Protein AF-A0A1E1W7P1-F1 (afdb_monomer_lite)

InterPro domains:
  IPR008921 DNA polymerase III, clamp loader complex, gamma/delta/delta subunit, C-terminal [SSF48019] (2-58)
  IPR013725 DNA replication factor RFC1, C-terminal [PF08519] (2-141)

Structure (mmCIF, N/CA/C/O backbone):
data_AF-A0A1E1W7P1-F1
#
_entry.id   AF-A0A1E1W7P1-F1
#
loop_
_atom_site.group_PDB
_atom_site.id
_atom_site.type_symbol
_atom_site.label_atom_id
_atom_site.label_alt_id
_atom_site.label_comp_id
_atom_site.label_asym_id
_atom_site.label_entity_id
_atom_site.label_seq_id
_atom_site.pdbx_PDB_ins_code
_atom_site.Cartn_x
_atom_site.Cartn_y
_atom_site.Cartn_z
_atom_site.occupancy
_atom_site.B_iso_or_equiv
_atom_site.auth_seq_id
_atom_site.auth_comp_id
_atom_site.auth_asym_id
_atom_site.auth_atom_id
_atom_site.pdbx_PDB_model_num
ATOM 1 N N . SER A 1 1 ? 25.831 -16.912 -7.024 1.00 76.69 1 SER A N 1
ATOM 2 C CA . SER A 1 1 ? 26.867 -17.157 -8.046 1.00 76.69 1 SER A CA 1
ATOM 3 C C . SER A 1 1 ? 27.079 -15.874 -8.828 1.00 76.69 1 SER A C 1
ATOM 5 O O . SER A 1 1 ? 26.088 -15.279 -9.236 1.00 76.69 1 SER A O 1
ATOM 7 N N . GLN A 1 2 ? 28.317 -15.401 -8.965 1.00 87.19 2 GLN A N 1
ATOM 8 C CA . GLN A 1 2 ? 28.648 -14.233 -9.787 1.00 87.19 2 GLN A CA 1
ATOM 9 C C . GLN A 1 2 ? 29.182 -14.736 -11.135 1.00 87.19 2 GLN A C 1
ATOM 11 O O . GLN A 1 2 ? 30.212 -15.401 -11.169 1.00 87.19 2 GLN A O 1
ATOM 16 N N . ALA A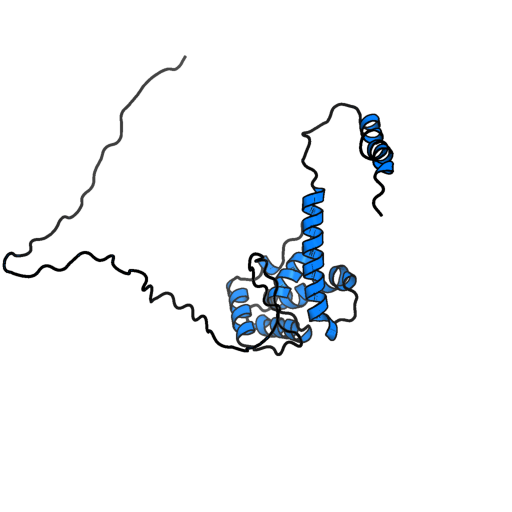 1 3 ? 28.474 -14.457 -12.231 1.00 92.25 3 ALA A N 1
ATOM 17 C CA . ALA A 1 3 ? 28.784 -14.982 -13.566 1.00 92.25 3 ALA A CA 1
ATOM 18 C C . ALA A 1 3 ? 29.089 -13.849 -14.562 1.00 92.25 3 ALA A C 1
ATOM 20 O O . ALA A 1 3 ? 28.350 -13.606 -15.512 1.00 92.25 3 ALA A O 1
ATOM 21 N N . TRP A 1 4 ? 30.195 -13.138 -14.336 1.00 95.06 4 TRP A N 1
ATOM 22 C CA . TRP A 1 4 ? 30.602 -11.979 -15.143 1.00 95.06 4 TRP A CA 1
ATOM 23 C C . TRP A 1 4 ? 30.979 -12.318 -16.594 1.00 95.06 4 TRP A C 1
ATOM 25 O O . TRP A 1 4 ? 30.941 -11.448 -17.460 1.00 95.06 4 TRP A O 1
ATOM 35 N N . SER A 1 5 ? 31.284 -13.584 -16.892 1.00 96.00 5 SER A N 1
ATOM 36 C CA . SER A 1 5 ? 31.542 -14.057 -18.259 1.00 96.00 5 SER A CA 1
ATOM 37 C C . SER A 1 5 ? 30.326 -13.940 -19.188 1.00 96.00 5 SER A C 1
ATOM 39 O O . SER A 1 5 ? 30.491 -13.971 -20.404 1.00 96.00 5 SER A O 1
ATOM 41 N N . LEU A 1 6 ? 29.116 -13.772 -18.641 1.00 95.50 6 LEU A N 1
ATOM 42 C CA . LEU A 1 6 ? 27.877 -13.610 -19.408 1.00 95.50 6 LEU A CA 1
ATOM 43 C C . LEU A 1 6 ? 27.591 -12.159 -19.820 1.00 95.50 6 LEU A C 1
ATOM 45 O O . LEU A 1 6 ? 26.666 -11.926 -20.598 1.00 95.50 6 LEU A O 1
ATOM 49 N N . LEU A 1 7 ? 28.379 -11.182 -19.354 1.00 95.75 7 LEU A N 1
ATOM 50 C CA . LEU A 1 7 ? 28.174 -9.769 -19.691 1.00 95.75 7 LEU A CA 1
ATOM 51 C C . LEU A 1 7 ? 28.146 -9.491 -21.207 1.00 95.75 7 LEU A C 1
ATOM 53 O O . LEU A 1 7 ? 27.253 -8.756 -21.633 1.00 95.75 7 LEU A O 1
ATOM 57 N N . PRO A 1 8 ? 29.025 -10.079 -22.050 1.00 96.56 8 PRO A N 1
ATOM 58 C CA . PRO A 1 8 ? 28.950 -9.875 -23.497 1.00 96.56 8 PRO A CA 1
ATOM 59 C C . PRO A 1 8 ? 27.628 -10.377 -24.091 1.00 96.56 8 PRO A C 1
ATOM 61 O O . PRO A 1 8 ? 27.029 -9.709 -24.929 1.00 96.56 8 PRO A O 1
ATOM 64 N N . MET A 1 9 ? 27.124 -11.521 -23.615 1.00 96.25 9 MET A N 1
ATOM 65 C CA . MET A 1 9 ? 25.844 -12.074 -24.064 1.00 96.25 9 MET A CA 1
ATOM 66 C C . MET A 1 9 ? 24.668 -11.188 -23.625 1.00 96.25 9 MET A C 1
ATOM 68 O O . MET A 1 9 ? 23.770 -10.914 -24.419 1.00 96.25 9 MET A O 1
ATOM 72 N N . GLN A 1 10 ? 24.701 -10.672 -22.393 1.00 96.06 10 GLN A N 1
ATOM 73 C CA . GLN A 1 10 ? 23.706 -9.718 -21.902 1.00 96.06 10 GLN A CA 1
ATOM 74 C C . GLN A 1 10 ? 23.727 -8.399 -22.688 1.00 96.06 10 GLN A C 1
ATOM 76 O O . GLN A 1 10 ? 22.662 -7.849 -22.953 1.00 96.06 10 GLN A O 1
ATOM 81 N N . ALA A 1 11 ? 24.898 -7.901 -23.099 1.00 97.00 11 ALA A N 1
ATOM 82 C CA . ALA A 1 11 ? 25.002 -6.701 -23.930 1.00 97.00 11 ALA A CA 1
ATOM 83 C C . ALA A 1 11 ? 24.375 -6.908 -25.320 1.00 97.00 11 ALA A C 1
ATOM 85 O O . ALA A 1 11 ? 23.658 -6.031 -25.813 1.00 97.00 11 ALA A O 1
ATOM 86 N N . MET A 1 12 ? 24.576 -8.088 -25.922 1.00 97.50 12 MET A N 1
ATOM 87 C CA . MET A 1 12 ? 23.953 -8.435 -27.202 1.00 97.50 12 MET A CA 1
ATOM 88 C C . MET A 1 12 ? 22.423 -8.423 -27.107 1.00 97.50 12 MET A C 1
ATOM 90 O O . MET A 1 12 ? 21.773 -7.739 -27.896 1.00 97.50 12 MET A O 1
ATOM 94 N N . TYR A 1 13 ? 21.846 -9.108 -26.114 1.00 96.31 13 TYR A N 1
ATOM 95 C CA . TYR A 1 13 ? 20.388 -9.208 -25.967 1.00 96.31 13 TYR A CA 1
ATOM 96 C C . TYR A 1 13 ? 19.724 -7.960 -25.375 1.00 96.31 13 TYR A C 1
ATOM 98 O O . TYR A 1 13 ? 18.610 -7.618 -25.759 1.00 96.31 13 TYR A O 1
ATOM 106 N N . GLY A 1 14 ? 20.379 -7.278 -24.436 1.00 95.00 14 GLY A N 1
ATOM 107 C CA . GLY A 1 14 ? 19.810 -6.138 -23.718 1.00 95.00 14 GLY A CA 1
ATOM 108 C C . GLY A 1 14 ? 19.978 -4.794 -24.424 1.00 95.00 14 GLY A C 1
ATOM 109 O O . GLY A 1 14 ? 19.335 -3.824 -24.030 1.00 95.00 14 GLY A O 1
ATOM 110 N N . SER A 1 15 ? 20.857 -4.694 -25.428 1.00 95.00 15 SER A N 1
ATOM 111 C CA . SER A 1 15 ? 21.152 -3.412 -26.084 1.00 95.00 15 SER A CA 1
ATOM 112 C C . SER A 1 15 ? 21.362 -3.525 -27.592 1.00 95.00 15 SER A C 1
ATOM 114 O O . SER A 1 15 ? 20.685 -2.822 -28.337 1.00 95.00 15 SER A O 1
ATOM 116 N N . VAL A 1 16 ? 22.263 -4.398 -28.059 1.00 96.62 16 VAL A N 1
ATOM 117 C CA . VAL A 1 16 ? 22.691 -4.399 -29.474 1.00 96.62 16 VAL A CA 1
ATOM 118 C C . VAL A 1 16 ? 21.589 -4.887 -30.413 1.00 96.62 16 VAL A C 1
ATOM 120 O O . VAL A 1 16 ? 21.268 -4.196 -31.374 1.00 96.62 16 VAL A O 1
ATOM 123 N N . ILE A 1 17 ? 20.988 -6.047 -30.133 1.00 96.81 17 ILE A N 1
ATOM 124 C CA . ILE A 1 17 ? 19.948 -6.628 -30.994 1.00 96.81 17 ILE A CA 1
ATOM 125 C C . ILE A 1 17 ? 18.699 -5.728 -31.027 1.00 96.81 17 ILE A C 1
ATOM 127 O O . ILE A 1 17 ? 18.318 -5.318 -32.123 1.00 96.81 17 ILE A O 1
ATOM 131 N N . PRO A 1 18 ? 18.096 -5.320 -29.885 1.00 95.50 18 PRO A N 1
ATOM 132 C CA . PRO A 1 18 ? 16.946 -4.415 -29.918 1.00 95.50 18 PRO A CA 1
ATOM 133 C C . PRO A 1 18 ? 17.272 -3.065 -30.566 1.00 95.50 18 PRO A C 1
ATOM 135 O O . PRO A 1 18 ? 16.434 -2.506 -31.265 1.00 95.50 18 PRO A O 1
ATOM 138 N N . GLY A 1 19 ? 18.486 -2.543 -30.354 1.00 93.62 19 GLY A N 1
ATOM 139 C CA . GLY A 1 19 ? 18.926 -1.280 -30.944 1.00 93.62 19 GLY A CA 1
ATOM 140 C C . GLY A 1 19 ? 19.094 -1.342 -32.463 1.00 93.62 19 GLY A C 1
ATOM 141 O O . GLY A 1 19 ? 18.813 -0.357 -33.138 1.00 93.62 19 GLY A O 1
ATOM 142 N N . HIS A 1 20 ? 19.513 -2.489 -33.003 1.00 95.81 20 HIS A N 1
ATOM 143 C CA . HIS A 1 20 ? 19.588 -2.716 -34.445 1.00 95.81 20 HIS A CA 1
ATOM 144 C C . HIS A 1 20 ? 18.191 -2.822 -35.074 1.00 95.81 20 HIS A C 1
ATOM 146 O O . HIS A 1 20 ? 17.909 -2.125 -36.047 1.00 95.81 20 HIS A O 1
ATOM 152 N N . GLU A 1 21 ? 17.298 -3.627 -34.485 1.00 95.38 21 GLU A N 1
ATOM 153 C CA . GLU A 1 21 ? 15.923 -3.816 -34.983 1.00 95.38 21 GLU A CA 1
ATOM 154 C C . GLU A 1 21 ? 15.082 -2.532 -34.916 1.00 95.38 21 GLU A C 1
ATOM 156 O O . GLU A 1 21 ? 14.271 -2.262 -35.797 1.00 95.38 21 GLU A O 1
ATOM 161 N N . LEU A 1 22 ? 15.290 -1.714 -33.880 1.00 92.25 22 LEU A N 1
ATOM 162 C CA . LEU A 1 22 ? 14.601 -0.435 -33.682 1.00 92.25 22 LEU A CA 1
ATOM 163 C C . LEU A 1 22 ? 15.416 0.759 -34.202 1.00 92.25 22 LEU A C 1
ATOM 165 O O . LEU A 1 22 ? 15.139 1.905 -33.836 1.00 92.25 22 LEU A O 1
ATOM 169 N N . SER A 1 23 ? 16.441 0.510 -35.022 1.00 90.75 23 SER A N 1
ATOM 170 C CA . SER A 1 23 ? 17.272 1.577 -35.572 1.00 90.75 23 SER A CA 1
ATOM 171 C C . SER A 1 23 ? 16.440 2.488 -36.478 1.00 90.75 23 SER A C 1
ATOM 173 O O . SER A 1 23 ? 15.679 2.049 -37.338 1.00 90.75 23 SER A O 1
ATOM 175 N N . GLY A 1 24 ? 16.542 3.795 -36.257 1.00 90.62 24 GLY A N 1
ATOM 176 C CA . GLY A 1 24 ? 15.725 4.764 -36.972 1.00 90.62 24 GLY A CA 1
ATOM 177 C C . GLY A 1 24 ? 15.637 6.097 -36.250 1.00 90.62 24 GLY A C 1
ATOM 178 O O . GLY A 1 24 ? 16.424 6.410 -35.355 1.00 90.62 24 GLY A O 1
ATOM 179 N N . HIS A 1 25 ? 14.667 6.908 -36.659 1.00 90.75 25 HIS A N 1
ATOM 180 C CA . HIS A 1 25 ? 14.413 8.195 -36.031 1.00 90.75 25 HIS A CA 1
ATOM 181 C C . HIS A 1 25 ? 13.603 8.015 -34.739 1.00 90.75 25 HIS A C 1
ATOM 183 O O . HIS A 1 25 ? 12.452 7.584 -34.775 1.00 90.75 25 HIS A O 1
ATOM 189 N N . MET A 1 26 ? 14.196 8.371 -33.596 1.00 87.44 26 MET A N 1
ATOM 190 C CA . MET A 1 26 ? 13.526 8.336 -32.295 1.00 87.44 26 MET A CA 1
ATOM 191 C C . MET A 1 26 ? 12.472 9.448 -32.215 1.00 87.44 26 MET A C 1
ATOM 193 O O . MET A 1 26 ? 12.805 10.628 -32.108 1.00 87.44 26 MET A O 1
ATOM 197 N N . THR A 1 27 ? 11.193 9.081 -32.225 1.00 86.00 27 THR A N 1
ATOM 198 C CA . THR A 1 27 ? 10.097 10.028 -31.998 1.00 86.00 27 THR A CA 1
ATOM 199 C C . THR A 1 27 ? 9.951 10.296 -30.499 1.00 86.00 27 THR A C 1
ATOM 201 O O . THR A 1 27 ? 9.197 9.616 -29.805 1.00 86.00 27 THR A O 1
ATOM 204 N N . GLY A 1 28 ? 10.702 11.268 -29.980 1.00 89.06 28 GLY A N 1
ATOM 205 C CA . GLY A 1 28 ? 10.625 11.703 -28.584 1.00 89.06 28 GLY A CA 1
ATOM 206 C C . GLY A 1 28 ? 11.987 11.833 -27.909 1.00 89.06 28 GLY A C 1
ATOM 207 O O . GLY A 1 28 ? 13.033 11.562 -28.495 1.00 89.06 28 GLY A O 1
ATOM 208 N N . GLN A 1 29 ? 11.970 12.277 -26.654 1.00 92.19 29 GLN A N 1
ATOM 209 C CA . GLN A 1 29 ? 13.177 12.421 -25.847 1.00 92.19 29 GLN A CA 1
ATOM 210 C C . GLN A 1 29 ? 13.501 11.110 -25.121 1.00 92.19 29 GLN A C 1
ATOM 212 O O . GLN A 1 29 ? 12.604 10.391 -24.676 1.00 92.19 29 GLN A O 1
ATOM 217 N N . ILE A 1 30 ? 14.794 10.809 -24.976 1.00 91.50 30 ILE A N 1
ATOM 218 C CA . ILE A 1 30 ? 15.260 9.674 -24.175 1.00 91.50 30 ILE A CA 1
ATOM 219 C C . ILE A 1 30 ? 14.910 9.951 -22.712 1.00 91.50 30 ILE A C 1
ATOM 221 O O . ILE A 1 30 ? 15.433 10.884 -22.102 1.00 91.50 30 ILE A O 1
ATOM 225 N N . ASN A 1 31 ? 14.018 9.133 -22.162 1.00 93.38 31 ASN A N 1
ATOM 226 C CA . ASN A 1 31 ? 13.583 9.239 -20.777 1.00 93.38 31 ASN A CA 1
ATOM 227 C C . ASN A 1 31 ? 14.445 8.372 -19.864 1.00 93.38 31 ASN A C 1
ATOM 229 O O . ASN A 1 31 ? 14.937 7.311 -20.253 1.00 93.38 31 ASN A O 1
ATOM 233 N N . PHE A 1 32 ? 14.581 8.805 -18.613 1.00 94.75 32 PHE A N 1
ATOM 234 C CA . PHE A 1 32 ? 15.189 7.978 -17.582 1.00 94.75 32 PHE A CA 1
ATOM 235 C C . PHE A 1 32 ? 14.358 6.695 -17.364 1.00 94.75 32 PHE A C 1
ATOM 237 O O . PHE A 1 32 ? 13.123 6.769 -17.378 1.00 94.75 32 PHE A O 1
ATOM 244 N N . PRO A 1 33 ? 14.985 5.526 -17.126 1.00 94.06 33 PRO A N 1
ATOM 245 C CA . PRO A 1 33 ? 14.258 4.286 -16.880 1.00 94.06 33 PRO A CA 1
ATOM 246 C C . PRO A 1 33 ? 13.307 4.402 -15.683 1.00 94.06 33 PRO A C 1
ATOM 248 O O . PRO A 1 33 ? 13.724 4.559 -14.535 1.00 94.06 33 PRO A O 1
ATOM 251 N N . SER A 1 34 ? 12.005 4.256 -15.929 1.00 95.19 34 SER A N 1
ATOM 252 C CA . SER A 1 34 ? 10.978 4.308 -14.876 1.00 95.19 34 SER A CA 1
ATOM 253 C C . SER A 1 34 ? 11.007 3.092 -13.939 1.00 95.19 34 SER A C 1
ATOM 255 O O . SER A 1 34 ? 10.444 3.135 -12.841 1.00 95.19 34 SER A O 1
ATOM 257 N N . TRP A 1 35 ? 11.698 2.017 -14.339 1.00 95.31 35 TRP A N 1
ATOM 258 C CA . TRP A 1 35 ? 11.767 0.755 -13.604 1.00 95.31 35 TRP A CA 1
ATOM 259 C C . TRP A 1 35 ? 12.273 0.918 -12.167 1.00 95.31 35 TRP A C 1
ATOM 261 O O . TRP A 1 35 ? 11.682 0.346 -11.260 1.00 95.31 35 TRP A O 1
ATOM 271 N N . LEU A 1 36 ? 13.297 1.745 -11.921 1.00 94.25 36 LEU A N 1
ATOM 272 C CA . LEU A 1 36 ? 13.845 1.950 -10.569 1.00 94.25 36 LEU A CA 1
ATOM 273 C C . LEU A 1 36 ? 12.800 2.523 -9.599 1.00 94.25 36 LEU A C 1
ATOM 275 O O . LEU A 1 36 ? 12.689 2.085 -8.448 1.00 94.25 36 LEU A O 1
ATOM 279 N N . GLY A 1 37 ? 11.993 3.469 -10.084 1.00 94.94 37 GLY A N 1
ATOM 280 C CA . GLY A 1 37 ? 10.891 4.045 -9.320 1.00 94.94 37 GLY A CA 1
ATOM 281 C C . GLY A 1 37 ? 9.798 3.014 -9.049 1.00 94.94 37 GLY A C 1
ATOM 282 O O . GLY A 1 37 ? 9.340 2.880 -7.914 1.00 94.94 37 GLY A O 1
ATOM 283 N N . ASN A 1 38 ? 9.420 2.238 -10.065 1.00 94.50 38 ASN A N 1
ATOM 284 C CA . ASN A 1 38 ? 8.403 1.195 -9.930 1.00 94.50 38 ASN A CA 1
ATOM 285 C C . ASN A 1 38 ? 8.853 0.050 -9.013 1.00 94.50 38 ASN A C 1
ATOM 287 O O . ASN A 1 38 ? 8.063 -0.408 -8.196 1.00 94.50 38 ASN A O 1
ATOM 291 N N . ASN A 1 39 ? 10.122 -0.355 -9.070 1.00 94.94 39 ASN A N 1
ATOM 292 C CA . ASN A 1 39 ? 10.695 -1.360 -8.178 1.00 94.94 39 ASN A CA 1
ATOM 293 C C . ASN A 1 39 ? 10.669 -0.891 -6.713 1.00 94.94 39 ASN A C 1
ATOM 295 O O . ASN A 1 39 ? 10.289 -1.633 -5.810 1.00 94.94 39 ASN A O 1
ATOM 299 N N . SER A 1 40 ? 10.997 0.381 -6.470 1.00 95.44 40 SER A N 1
ATOM 300 C CA . SER A 1 40 ? 10.913 0.977 -5.130 1.00 95.44 40 SER A CA 1
ATOM 301 C C . SER A 1 40 ? 9.473 1.006 -4.607 1.00 95.44 40 SER A C 1
ATOM 303 O O . SER A 1 40 ? 9.223 0.648 -3.455 1.00 95.44 40 SER A O 1
ATOM 305 N N . LYS A 1 41 ? 8.509 1.369 -5.464 1.00 92.44 41 LYS A N 1
ATOM 306 C CA . LYS A 1 41 ? 7.076 1.318 -5.136 1.00 92.44 41 LYS A CA 1
ATOM 307 C C . LYS A 1 41 ? 6.611 -0.109 -4.844 1.00 92.44 41 LYS A C 1
ATOM 309 O O . LYS A 1 41 ? 5.952 -0.321 -3.833 1.00 92.44 41 LYS A O 1
ATOM 314 N N . ALA A 1 42 ? 7.001 -1.087 -5.662 1.00 92.69 42 ALA A N 1
ATOM 315 C CA . ALA A 1 42 ? 6.668 -2.495 -5.450 1.00 92.69 42 ALA A CA 1
ATOM 316 C C . ALA A 1 42 ? 7.184 -3.000 -4.093 1.00 92.69 42 ALA A C 1
ATOM 318 O O . ALA A 1 42 ? 6.439 -3.629 -3.344 1.00 92.69 42 ALA A O 1
ATOM 319 N N . ASN A 1 43 ? 8.416 -2.641 -3.720 1.00 94.69 43 ASN A N 1
ATOM 320 C CA . ASN A 1 43 ? 8.975 -2.968 -2.408 1.00 94.69 43 ASN A CA 1
ATOM 321 C C . ASN A 1 43 ? 8.198 -2.320 -1.256 1.00 94.69 43 ASN A C 1
ATOM 323 O O . ASN A 1 43 ? 7.962 -2.974 -0.241 1.00 94.69 43 ASN A O 1
ATOM 327 N N . LYS A 1 44 ? 7.769 -1.058 -1.406 1.00 93.81 44 LYS A N 1
ATOM 328 C CA . LYS A 1 44 ? 6.900 -0.397 -0.422 1.00 93.81 44 LYS A CA 1
ATOM 329 C C . LYS A 1 44 ? 5.590 -1.171 -0.254 1.00 93.81 44 LYS A C 1
ATOM 331 O O . LYS A 1 44 ? 5.251 -1.530 0.868 1.00 93.81 44 LYS A O 1
ATOM 336 N N . MET A 1 45 ? 4.904 -1.489 -1.353 1.00 92.75 45 MET A N 1
ATOM 337 C CA . MET A 1 45 ? 3.634 -2.230 -1.317 1.00 92.75 45 MET A CA 1
ATOM 338 C C . MET A 1 45 ? 3.809 -3.609 -0.679 1.00 92.75 45 MET A C 1
ATOM 340 O O . MET A 1 45 ? 2.998 -4.034 0.138 1.00 92.75 45 MET A O 1
ATOM 344 N N . HIS A 1 46 ? 4.918 -4.287 -0.977 1.00 93.19 46 HIS A N 1
ATOM 345 C CA . HIS A 1 46 ? 5.229 -5.573 -0.372 1.00 93.19 46 HIS A CA 1
ATOM 346 C C . HIS A 1 46 ? 5.427 -5.478 1.148 1.00 93.19 46 HIS A C 1
ATOM 348 O O . HIS A 1 46 ? 5.031 -6.399 1.861 1.00 93.19 46 HIS A O 1
ATOM 354 N N . ARG A 1 47 ? 6.018 -4.393 1.664 1.00 93.31 47 ARG A N 1
ATOM 355 C CA . ARG A 1 47 ? 6.163 -4.173 3.115 1.00 93.31 47 ARG A CA 1
ATOM 356 C C . ARG A 1 47 ? 4.812 -3.926 3.781 1.00 93.31 47 ARG A C 1
ATOM 358 O O . ARG A 1 47 ? 4.483 -4.659 4.703 1.00 93.31 47 ARG A O 1
ATOM 365 N N . LEU A 1 48 ? 4.005 -3.008 3.246 1.00 93.50 48 LEU A N 1
ATOM 366 C CA . LEU A 1 48 ? 2.664 -2.717 3.778 1.00 93.50 48 LEU A CA 1
ATOM 367 C C . LEU A 1 48 ? 1.769 -3.964 3.788 1.00 93.50 48 LEU A C 1
ATOM 369 O O . LEU A 1 48 ? 1.089 -4.261 4.762 1.00 93.50 48 LEU A O 1
ATOM 373 N N . CYS A 1 49 ? 1.817 -4.753 2.714 1.00 93.50 49 CYS A N 1
ATOM 374 C CA . CYS A 1 49 ? 1.071 -6.002 2.638 1.00 93.50 49 CYS A CA 1
ATOM 375 C C . CYS A 1 49 ? 1.567 -7.048 3.652 1.00 93.50 49 CYS A C 1
ATOM 377 O O . CYS A 1 49 ? 0.778 -7.875 4.100 1.00 93.50 49 CYS A O 1
ATOM 379 N N . GLN A 1 50 ? 2.860 -7.046 3.998 1.00 92.81 50 GLN A N 1
ATOM 380 C CA . GLN A 1 50 ? 3.390 -7.939 5.034 1.00 92.81 50 GLN A CA 1
ATOM 381 C C . GLN A 1 50 ? 2.842 -7.580 6.410 1.00 92.81 50 GLN A C 1
ATOM 383 O O . GLN A 1 50 ? 2.489 -8.474 7.167 1.00 92.81 50 GLN A O 1
ATOM 388 N N . GLU A 1 51 ? 2.811 -6.287 6.709 1.00 92.38 51 GLU A N 1
ATOM 389 C CA . GLU A 1 51 ? 2.353 -5.733 7.977 1.00 92.38 51 GLU A CA 1
ATOM 390 C C . GLU A 1 51 ? 0.867 -6.027 8.196 1.00 92.38 51 GLU A C 1
ATOM 392 O O . GLU A 1 51 ? 0.517 -6.727 9.142 1.00 92.38 51 GLU A O 1
ATOM 397 N N . ILE A 1 52 ? 0.017 -5.678 7.224 1.00 92.94 52 ILE A N 1
ATOM 398 C CA . ILE A 1 52 ? -1.418 -6.000 7.273 1.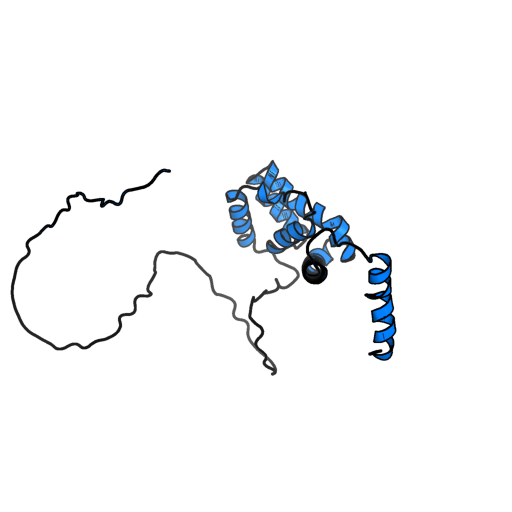00 92.94 52 ILE A CA 1
ATOM 399 C C . ILE A 1 52 ? -1.644 -7.509 7.393 1.00 92.94 52 ILE A C 1
ATOM 401 O O . ILE A 1 52 ? -2.505 -7.954 8.151 1.00 92.94 52 ILE A O 1
ATOM 405 N N . HIS A 1 53 ? -0.875 -8.325 6.668 1.00 93.31 53 HIS A N 1
ATOM 406 C CA . HIS A 1 53 ? -0.980 -9.779 6.778 1.00 93.31 53 HIS A CA 1
ATOM 407 C C . HIS A 1 53 ? -0.581 -10.285 8.172 1.00 93.31 53 HIS A C 1
ATOM 409 O O . HIS A 1 53 ? -1.189 -11.231 8.661 1.00 93.31 53 HIS A O 1
ATOM 415 N N . ALA A 1 54 ? 0.407 -9.671 8.829 1.00 91.69 54 ALA A N 1
ATOM 416 C CA . ALA A 1 54 ? 0.788 -10.028 10.191 1.00 91.69 54 ALA A CA 1
ATOM 417 C C . ALA A 1 54 ? -0.324 -9.682 11.194 1.00 91.69 54 ALA A C 1
ATOM 419 O O . ALA A 1 54 ? -0.664 -10.523 12.025 1.00 91.69 54 ALA A O 1
ATOM 420 N N . HIS A 1 55 ? -0.936 -8.502 11.068 1.00 91.06 55 HIS A N 1
ATOM 421 C CA . HIS A 1 55 ? -2.027 -8.055 11.941 1.00 91.06 55 HIS A CA 1
ATOM 422 C C . HIS A 1 55 ? -3.303 -8.891 11.753 1.00 91.06 55 HIS A C 1
ATOM 424 O O . HIS A 1 55 ? -3.918 -9.330 12.721 1.00 91.06 55 HIS A O 1
ATOM 430 N N . THR A 1 56 ? -3.649 -9.220 10.506 1.00 91.81 56 THR A N 1
ATOM 431 C CA . THR A 1 56 ? -4.862 -9.991 10.169 1.00 91.81 56 THR A CA 1
ATOM 432 C C . THR A 1 56 ? -4.691 -11.507 10.254 1.00 91.81 56 THR A C 1
ATOM 434 O O . THR A 1 56 ? -5.624 -12.252 9.959 1.00 91.81 56 THR A O 1
ATOM 437 N N . ARG A 1 57 ? -3.523 -12.007 10.673 1.00 90.31 57 ARG A N 1
ATOM 438 C CA . ARG A 1 57 ? -3.191 -13.439 10.603 1.00 90.31 57 ARG A CA 1
ATOM 439 C C . ARG A 1 57 ? -4.109 -14.340 11.434 1.00 90.31 57 ARG A C 1
ATOM 441 O O . ARG A 1 57 ? -4.258 -15.514 11.110 1.00 90.31 57 ARG A O 1
ATOM 448 N N . LEU A 1 58 ? -4.684 -13.816 12.518 1.00 89.50 58 LEU A N 1
ATOM 449 C CA . LEU A 1 58 ? -5.608 -14.563 13.382 1.00 89.50 58 LEU A CA 1
ATOM 450 C C . LEU A 1 58 ? -7.051 -14.551 12.861 1.00 89.50 58 LEU A C 1
ATOM 452 O O . LEU A 1 58 ? -7.808 -15.474 13.145 1.00 89.50 58 LEU A O 1
ATOM 456 N N . SER A 1 59 ? -7.430 -13.518 12.108 1.00 87.56 59 SER A N 1
ATOM 457 C CA . SER A 1 59 ? -8.797 -13.295 11.619 1.00 87.56 59 SER A CA 1
ATOM 458 C C . SER A 1 59 ? -8.994 -13.754 10.173 1.00 87.56 59 SER A C 1
ATOM 460 O O . SER A 1 59 ? -10.103 -14.107 9.779 1.00 87.56 59 SER A O 1
ATOM 462 N N . THR A 1 60 ? -7.925 -13.773 9.375 1.00 86.94 60 THR A N 1
ATOM 463 C CA . THR A 1 60 ? -7.962 -14.102 7.949 1.00 86.94 60 THR A CA 1
ATOM 464 C C . THR A 1 60 ? -7.138 -15.348 7.656 1.00 86.94 60 THR A C 1
ATOM 466 O O . THR A 1 60 ? -5.965 -15.439 8.012 1.00 86.94 60 THR A O 1
ATOM 469 N N . SER A 1 61 ? -7.737 -16.300 6.943 1.00 85.25 61 SER A N 1
ATOM 470 C CA . SER A 1 61 ? -7.002 -17.413 6.346 1.00 85.25 61 SER A CA 1
ATOM 471 C C . SER A 1 61 ? -6.568 -17.016 4.940 1.00 85.25 61 SER A C 1
ATOM 473 O O . SER A 1 61 ? -7.405 -16.822 4.064 1.00 85.25 61 SER A O 1
ATOM 475 N N . GLY A 1 62 ? -5.268 -16.849 4.716 1.00 86.00 62 GLY A N 1
ATOM 476 C CA . GLY A 1 62 ? -4.767 -16.469 3.403 1.00 86.00 62 GLY A CA 1
ATOM 477 C C . GLY A 1 62 ? -3.258 -16.321 3.363 1.00 86.00 62 GLY A C 1
ATOM 478 O O . GLY A 1 62 ? -2.585 -16.223 4.386 1.00 86.00 62 GLY A O 1
ATOM 479 N N . SER A 1 63 ? -2.717 -16.317 2.150 1.00 89.12 63 SER A N 1
ATOM 480 C CA . SER A 1 63 ? -1.334 -15.915 1.923 1.00 89.12 63 SER A CA 1
ATOM 481 C C . SER A 1 63 ? -1.238 -14.393 1.815 1.00 89.12 63 SER A C 1
ATOM 483 O O . SER A 1 63 ? -2.214 -13.701 1.520 1.00 89.12 63 SER A O 1
ATOM 485 N N . LYS A 1 64 ? -0.017 -13.867 1.919 1.00 88.94 64 LYS A N 1
ATOM 486 C CA . LYS A 1 64 ? 0.272 -12.456 1.642 1.00 88.94 64 LYS A CA 1
ATOM 487 C C . LYS A 1 64 ? -0.307 -11.974 0.303 1.00 88.94 64 LYS A C 1
ATOM 489 O O . LYS A 1 64 ? -0.854 -10.882 0.224 1.00 88.94 64 LYS A O 1
ATOM 494 N N . SER A 1 65 ? -0.202 -12.778 -0.757 1.00 90.12 65 SER A N 1
ATOM 495 C CA . SER A 1 65 ? -0.743 -12.404 -2.070 1.00 90.12 65 SER A CA 1
ATOM 496 C C . SER A 1 65 ? -2.268 -12.313 -2.064 1.00 90.12 65 SER A C 1
ATOM 498 O O . SER A 1 65 ? -2.817 -11.454 -2.743 1.00 90.12 65 SER A O 1
ATOM 500 N N . SER A 1 66 ? -2.934 -13.148 -1.263 1.00 91.25 66 SER A N 1
ATOM 501 C CA . SER A 1 66 ? -4.392 -13.119 -1.100 1.00 91.25 66 SER A CA 1
ATOM 502 C C . SER A 1 66 ? -4.829 -11.800 -0.461 1.00 91.25 66 SER A C 1
ATOM 504 O O . SER A 1 66 ? -5.800 -11.188 -0.898 1.00 91.25 66 SER A O 1
ATOM 506 N N . ILE A 1 67 ? -4.069 -11.304 0.530 1.00 90.62 67 ILE A N 1
ATOM 507 C CA . ILE A 1 67 ? -4.326 -9.992 1.145 1.00 90.62 67 ILE A CA 1
ATOM 508 C C . ILE A 1 67 ? -4.282 -8.878 0.098 1.00 90.62 67 ILE A C 1
ATOM 510 O O . ILE A 1 67 ? -5.171 -8.033 0.067 1.00 90.62 67 ILE A O 1
ATOM 514 N N . PHE A 1 68 ? -3.274 -8.896 -0.774 1.00 88.00 68 PHE A N 1
ATOM 515 C CA . PHE A 1 68 ? -3.096 -7.865 -1.793 1.00 88.00 68 PHE A CA 1
ATOM 516 C C . PHE A 1 68 ? -4.180 -7.882 -2.878 1.00 88.00 68 PHE A C 1
ATOM 518 O O . PHE A 1 68 ? -4.652 -6.823 -3.284 1.00 88.00 68 PHE A O 1
ATOM 525 N N . LEU A 1 69 ? -4.545 -9.069 -3.363 1.00 88.06 69 LEU A N 1
ATOM 526 C CA . LEU A 1 69 ? -5.443 -9.219 -4.509 1.00 88.06 69 LEU A CA 1
ATOM 527 C C . LEU A 1 69 ? -6.917 -9.141 -4.108 1.00 88.06 69 LEU A C 1
ATOM 529 O O . LEU A 1 69 ? -7.687 -8.440 -4.763 1.00 88.06 69 LEU A O 1
ATOM 533 N N . ASP A 1 70 ? -7.287 -9.815 -3.018 1.00 90.56 70 ASP A N 1
ATOM 534 C CA . ASP A 1 70 ? -8.688 -10.081 -2.700 1.00 90.56 70 ASP A CA 1
ATOM 535 C C . ASP A 1 70 ? -9.145 -9.329 -1.447 1.00 90.56 70 ASP A C 1
ATOM 537 O O . ASP A 1 70 ? -10.176 -8.658 -1.474 1.00 90.56 70 ASP A O 1
ATOM 541 N N . TYR A 1 71 ? -8.387 -9.373 -0.346 1.00 92.50 71 TYR A N 1
ATOM 542 C CA . TYR A 1 71 ? -8.873 -8.823 0.930 1.00 92.50 71 TYR A CA 1
ATOM 543 C C . TYR A 1 71 ? -8.747 -7.302 1.043 1.00 92.50 71 TYR A C 1
ATOM 545 O O . TYR A 1 71 ? -9.661 -6.662 1.557 1.00 92.50 71 TYR A O 1
ATOM 553 N N . ALA A 1 72 ? -7.652 -6.701 0.567 1.00 92.31 72 ALA A N 1
ATOM 554 C CA . ALA A 1 72 ? -7.374 -5.274 0.746 1.00 92.31 72 ALA A CA 1
ATOM 555 C C . ALA A 1 72 ? -8.529 -4.333 0.336 1.00 92.31 72 ALA A C 1
ATOM 557 O O . ALA A 1 72 ? -8.897 -3.477 1.149 1.00 92.31 72 ALA A O 1
ATOM 558 N N . PRO A 1 73 ? -9.144 -4.456 -0.862 1.00 91.81 73 PRO A N 1
ATOM 559 C CA . PRO A 1 73 ? -10.261 -3.586 -1.232 1.00 91.81 73 PRO A CA 1
ATOM 560 C C . PRO A 1 73 ? -11.498 -3.804 -0.348 1.00 91.81 73 PRO A C 1
ATOM 562 O O . PRO A 1 73 ? -12.146 -2.831 0.029 1.00 91.81 73 PRO A O 1
ATOM 565 N N . HIS A 1 74 ? -11.791 -5.048 0.041 1.00 92.62 74 HIS A N 1
ATOM 566 C CA . HIS A 1 74 ? -12.959 -5.374 0.862 1.00 92.62 74 HIS A CA 1
ATOM 567 C C . HIS A 1 74 ? -12.800 -4.907 2.312 1.00 92.62 74 HIS A C 1
ATOM 569 O O . HIS A 1 74 ? -13.731 -4.329 2.866 1.00 92.62 74 HIS A O 1
ATOM 575 N N . LEU A 1 75 ? -11.620 -5.091 2.912 1.00 92.94 75 LEU A N 1
ATOM 576 C CA . LEU A 1 75 ? -11.313 -4.599 4.259 1.00 92.94 75 LEU A CA 1
ATOM 577 C C . LEU A 1 75 ? -11.371 -3.071 4.313 1.00 92.94 75 LEU A C 1
ATOM 579 O O . LEU A 1 75 ? -11.978 -2.501 5.218 1.00 92.94 75 LEU A O 1
ATOM 583 N N . ARG A 1 76 ? -10.808 -2.397 3.302 1.00 93.38 76 ARG A N 1
ATOM 584 C CA . ARG A 1 76 ? -10.932 -0.944 3.155 1.00 93.38 76 ARG A CA 1
ATOM 585 C C . ARG A 1 76 ? -12.401 -0.526 3.101 1.00 93.38 76 ARG A C 1
ATOM 587 O O . ARG A 1 76 ? -12.804 0.386 3.819 1.00 93.38 76 ARG A O 1
ATOM 594 N N . ASP A 1 77 ? -13.196 -1.157 2.244 1.00 92.81 77 ASP A N 1
ATOM 595 C CA . ASP A 1 77 ? -14.588 -0.758 2.042 1.00 92.81 77 ASP A CA 1
ATOM 596 C C . ASP A 1 77 ? -15.462 -1.080 3.255 1.00 92.81 77 ASP A C 1
ATOM 598 O O . ASP A 1 77 ? -16.364 -0.301 3.556 1.00 92.81 77 ASP A O 1
ATOM 602 N N . ALA A 1 78 ? -15.166 -2.144 4.002 1.00 93.44 78 ALA A N 1
ATOM 603 C CA . ALA A 1 78 ? -15.835 -2.456 5.263 1.00 93.44 78 ALA A CA 1
ATOM 604 C C . ALA A 1 78 ? -15.637 -1.350 6.314 1.00 93.44 78 ALA A C 1
ATOM 606 O O . ALA A 1 78 ? -16.578 -1.023 7.033 1.00 93.44 78 ALA A O 1
ATOM 607 N N . VAL A 1 79 ? -14.457 -0.720 6.353 1.00 93.31 79 VAL A N 1
ATOM 608 C CA . VAL A 1 79 ? -14.171 0.408 7.257 1.00 93.31 79 VAL A CA 1
ATOM 609 C C . VAL A 1 79 ? -14.702 1.736 6.702 1.00 93.31 79 VAL A C 1
ATOM 611 O O . VAL A 1 79 ? -15.230 2.552 7.446 1.00 93.31 79 VAL A O 1
ATOM 614 N N . ILE A 1 80 ? -14.594 1.990 5.395 1.00 92.94 80 ILE A N 1
ATOM 615 C CA . ILE A 1 80 ? -14.953 3.298 4.813 1.00 92.94 80 ILE A CA 1
ATOM 616 C C . ILE A 1 80 ? -16.459 3.433 4.536 1.00 92.94 80 ILE A C 1
ATOM 618 O O . ILE A 1 80 ? -17.013 4.528 4.650 1.00 92.94 80 ILE A O 1
ATOM 622 N N . THR A 1 81 ? -17.151 2.349 4.181 1.00 93.06 81 THR A N 1
ATOM 623 C CA . THR A 1 81 ? -18.580 2.396 3.822 1.00 93.06 81 THR A CA 1
ATOM 624 C C . THR A 1 81 ? -19.470 2.921 4.958 1.00 93.06 81 THR A C 1
ATOM 626 O O . THR A 1 81 ? -20.311 3.782 4.672 1.00 93.06 81 THR A O 1
ATOM 629 N N . PRO A 1 82 ? -19.303 2.496 6.229 1.00 92.81 82 PRO A N 1
ATOM 630 C CA . PRO A 1 82 ? -20.062 3.058 7.347 1.00 92.81 82 PRO A CA 1
ATOM 631 C C . PRO A 1 82 ? -19.790 4.557 7.542 1.00 92.81 82 PRO A C 1
ATOM 633 O O . PRO A 1 82 ? -20.731 5.332 7.718 1.00 92.81 82 PRO A O 1
ATOM 636 N N . LEU A 1 83 ? -18.532 4.996 7.404 1.00 91.62 83 LEU A N 1
ATOM 637 C CA . LEU A 1 83 ? -18.152 6.414 7.512 1.00 91.62 83 LEU A CA 1
ATOM 638 C C . LEU A 1 83 ? -18.789 7.287 6.421 1.00 91.62 83 LEU A C 1
ATOM 640 O O . LEU A 1 83 ? -19.054 8.467 6.651 1.00 91.62 83 LEU A O 1
ATOM 644 N N . LEU A 1 84 ? -19.039 6.726 5.234 1.00 90.75 84 LEU A N 1
ATOM 645 C CA . LEU A 1 84 ? -19.683 7.441 4.130 1.00 90.75 84 LEU A CA 1
ATOM 646 C C . LEU A 1 84 ? -21.206 7.500 4.271 1.00 90.75 84 LEU A C 1
ATOM 648 O O . LEU A 1 84 ? -21.797 8.553 4.032 1.00 90.75 84 LEU A O 1
ATOM 652 N N . LYS A 1 85 ? -21.843 6.380 4.633 1.00 92.31 85 LYS A N 1
ATOM 653 C CA . LYS A 1 85 ? -23.309 6.274 4.684 1.00 92.31 85 LYS A CA 1
ATOM 654 C C . LYS A 1 85 ? -23.898 6.888 5.953 1.00 92.31 85 LYS A C 1
ATOM 656 O O . LYS A 1 85 ? -24.863 7.639 5.872 1.00 92.31 85 LYS A O 1
ATOM 661 N N . GLU A 1 86 ? -23.305 6.584 7.103 1.00 90.62 86 GLU A N 1
ATOM 662 C CA . GLU A 1 86 ? -23.865 6.879 8.431 1.00 90.62 86 GLU A CA 1
ATOM 663 C C . GLU A 1 86 ? -23.083 7.974 9.176 1.00 90.62 86 GLU A C 1
ATOM 665 O O . GLU A 1 86 ? -23.500 8.458 10.227 1.00 90.62 86 GLU A O 1
ATOM 670 N N . LYS A 1 87 ? -21.956 8.423 8.608 1.00 90.44 87 LYS A N 1
ATOM 671 C CA . LYS A 1 87 ? -21.132 9.527 9.114 1.00 90.44 87 LYS A CA 1
ATOM 672 C C . LYS A 1 87 ? -20.678 9.308 10.561 1.00 90.44 87 LYS A C 1
ATOM 674 O O . LYS A 1 87 ? -19.802 8.485 10.795 1.00 90.44 87 LYS A O 1
ATOM 679 N N . SER A 1 88 ? -21.225 10.064 11.516 1.00 89.12 88 SER A N 1
ATOM 680 C CA . SER A 1 88 ? -20.846 10.005 12.932 1.00 89.12 88 SER A CA 1
ATOM 681 C C . SER A 1 88 ? -21.282 8.710 13.609 1.00 89.12 88 SER A C 1
ATOM 683 O O . SER A 1 88 ? -20.533 8.189 14.424 1.00 89.12 88 SER A O 1
ATOM 685 N N . GLU A 1 89 ? -22.449 8.170 13.250 1.00 90.44 89 GLU A N 1
ATOM 686 C CA . GLU A 1 89 ? -22.954 6.904 13.809 1.00 90.44 89 GLU A CA 1
ATOM 687 C C . GLU A 1 89 ? -22.176 5.699 13.258 1.00 90.44 89 GLU A C 1
ATOM 689 O O . GLU A 1 89 ? -22.008 4.685 13.930 1.00 90.44 89 GLU A O 1
ATOM 694 N N . GLY A 1 90 ? -21.610 5.843 12.056 1.00 90.75 90 GLY A N 1
ATOM 695 C CA . GLY A 1 90 ? -20.776 4.823 11.426 1.00 90.75 90 GLY A CA 1
ATOM 696 C C . GLY A 1 90 ? -19.381 4.676 12.041 1.00 90.75 90 GLY A C 1
ATOM 697 O O . GLY A 1 90 ? -18.668 3.739 11.680 1.00 90.75 90 GLY A O 1
ATOM 698 N N . ILE A 1 91 ? -18.966 5.573 12.946 1.00 92.62 91 ILE A N 1
ATOM 699 C CA . ILE A 1 91 ? -17.639 5.515 13.578 1.00 92.62 91 ILE A CA 1
ATOM 700 C C . ILE A 1 91 ? -17.510 4.242 14.414 1.00 92.62 91 ILE A C 1
ATOM 702 O O . ILE A 1 91 ? -16.532 3.517 14.251 1.00 92.62 91 ILE A O 1
ATOM 706 N N . ASP A 1 92 ? -18.508 3.924 15.238 1.00 92.62 92 ASP A N 1
ATOM 707 C CA . ASP A 1 92 ? -18.453 2.749 16.112 1.00 92.62 92 ASP A CA 1
ATOM 708 C C . ASP A 1 92 ? -18.406 1.444 15.311 1.00 92.62 92 ASP A C 1
ATOM 710 O O . ASP A 1 92 ? -17.579 0.582 15.603 1.00 92.62 92 ASP A O 1
ATOM 714 N N . LYS A 1 93 ? -19.194 1.350 14.231 1.00 93.31 93 LYS A N 1
ATOM 715 C CA . LYS A 1 93 ? -19.161 0.214 13.292 1.00 93.31 93 LYS A CA 1
ATOM 716 C C . LYS A 1 93 ? -17.803 0.066 12.607 1.00 93.31 93 LYS A C 1
ATOM 718 O O . LYS A 1 93 ? -17.313 -1.039 12.414 1.00 93.31 93 LYS A O 1
ATOM 723 N N . SER A 1 94 ? -17.175 1.183 12.242 1.00 92.75 94 SER A N 1
ATOM 724 C CA . SER A 1 94 ? -15.852 1.170 11.604 1.00 92.75 94 SER A CA 1
ATOM 725 C C . SER A 1 94 ? -14.763 0.702 12.573 1.00 92.75 94 SER A C 1
ATOM 727 O O . SER A 1 94 ? -13.853 -0.023 12.176 1.00 92.75 94 SER A O 1
ATOM 729 N N . LEU A 1 95 ? -14.868 1.089 13.850 1.00 92.31 95 LEU A N 1
ATOM 730 C CA . LEU A 1 95 ? -13.970 0.630 14.910 1.00 92.31 95 LEU A CA 1
ATOM 731 C C . LEU A 1 95 ? -14.169 -0.852 15.235 1.00 92.31 95 LEU A C 1
ATOM 733 O O . LEU A 1 95 ? -13.187 -1.550 15.447 1.00 92.31 95 LEU A O 1
ATOM 737 N N . GLU A 1 96 ? -15.408 -1.342 15.226 1.00 93.12 96 GLU A N 1
ATOM 738 C CA . GLU A 1 96 ? -15.708 -2.768 15.402 1.00 93.12 96 GLU A CA 1
ATOM 739 C C . GLU A 1 96 ? -15.062 -3.620 14.298 1.00 93.12 96 GLU A C 1
ATOM 741 O O . GLU A 1 96 ? -14.470 -4.661 14.577 1.00 93.12 96 GLU A O 1
ATOM 746 N N . VAL A 1 97 ? -15.084 -3.149 13.044 1.00 93.00 97 VAL A N 1
ATOM 747 C CA . VAL A 1 97 ? -14.374 -3.822 11.943 1.00 93.00 97 VAL A CA 1
ATOM 748 C C . VAL A 1 97 ? -12.864 -3.835 12.197 1.00 93.00 97 VAL A C 1
ATOM 750 O O . VAL A 1 97 ? -12.248 -4.895 12.086 1.00 93.00 97 VAL A O 1
ATOM 753 N N . LEU A 1 98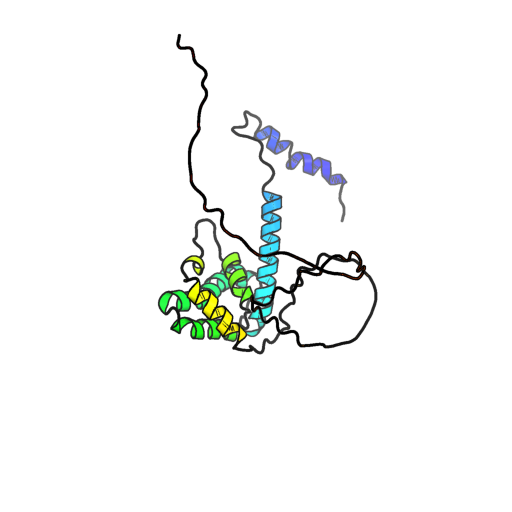 ? -12.263 -2.703 12.580 1.00 92.00 98 LEU A N 1
ATOM 754 C CA . LEU A 1 98 ? -10.835 -2.649 12.928 1.00 92.00 98 LEU A CA 1
ATOM 755 C C . LEU A 1 98 ? -10.486 -3.641 14.052 1.00 92.00 98 LEU A C 1
ATOM 757 O O . LEU A 1 98 ? -9.476 -4.334 13.959 1.00 92.00 98 LEU A O 1
ATOM 761 N N . GLU A 1 99 ? -11.353 -3.771 15.056 1.00 91.62 99 GLU A N 1
ATOM 762 C CA . GLU A 1 99 ? -11.193 -4.699 16.180 1.00 91.62 99 GLU A CA 1
ATOM 763 C C . GLU A 1 99 ? -11.282 -6.159 15.751 1.00 91.62 99 GLU A C 1
ATOM 765 O O . GLU A 1 99 ? -10.380 -6.942 16.041 1.00 91.62 99 GLU A O 1
ATOM 770 N N . SER A 1 100 ? -12.310 -6.510 14.977 1.00 92.00 100 SER A N 1
ATOM 771 C CA . SER A 1 100 ? -12.530 -7.881 14.503 1.00 92.00 100 SER A CA 1
ATOM 772 C C . SER A 1 100 ? -11.356 -8.431 13.683 1.00 92.00 100 SER A C 1
ATOM 774 O O . SER A 1 100 ? -11.050 -9.624 13.739 1.00 92.00 100 SER A O 1
ATOM 776 N N . TYR A 1 101 ? -10.659 -7.555 12.952 1.00 91.88 101 TYR A N 1
ATOM 777 C CA . TYR A 1 101 ? -9.499 -7.918 12.144 1.00 91.88 101 TYR A CA 1
ATOM 778 C C . TYR A 1 101 ? -8.154 -7.616 12.817 1.00 91.88 101 TYR A C 1
ATOM 780 O O . TYR A 1 101 ? -7.127 -7.931 12.219 1.00 91.88 101 TYR A O 1
ATOM 788 N N . HIS A 1 102 ? -8.150 -7.090 14.048 1.00 91.25 102 HIS A N 1
ATOM 789 C CA . HIS A 1 102 ? -6.961 -6.659 14.795 1.00 91.25 102 HIS A CA 1
ATOM 790 C C . HIS A 1 102 ? -6.087 -5.654 14.022 1.00 91.25 102 HIS A C 1
ATOM 792 O O . HIS A 1 102 ? -4.860 -5.685 14.104 1.00 91.25 102 HIS A O 1
ATOM 798 N N . LEU A 1 103 ? -6.714 -4.781 13.237 1.00 91.44 103 LEU A N 1
ATOM 799 C CA . LEU A 1 103 ? -6.044 -3.771 12.420 1.00 91.44 103 LEU A CA 1
ATOM 800 C C . LEU A 1 103 ? -5.803 -2.492 13.226 1.00 91.44 103 LEU A C 1
ATOM 802 O O . LEU A 1 103 ? -6.671 -2.061 13.989 1.00 91.44 103 LEU A O 1
ATOM 806 N N . LEU A 1 104 ? -4.666 -1.831 12.999 1.00 91.00 104 LEU A N 1
ATOM 807 C CA . LEU A 1 104 ? -4.441 -0.494 13.542 1.00 91.00 104 LEU A CA 1
ATOM 808 C C . LEU A 1 104 ? -5.158 0.571 12.715 1.00 91.00 104 LEU A C 1
ATOM 810 O O . LEU A 1 104 ? -5.481 0.402 11.537 1.00 91.00 104 LEU A O 1
ATOM 814 N N . ARG A 1 105 ? -5.268 1.766 13.298 1.00 90.19 105 ARG A N 1
ATOM 815 C CA . ARG A 1 105 ? -5.624 2.965 12.537 1.00 90.19 105 ARG A CA 1
ATOM 816 C C . ARG A 1 105 ? -4.682 3.203 11.348 1.00 90.19 105 ARG A C 1
ATOM 818 O O . ARG A 1 105 ? -5.157 3.637 10.300 1.00 90.19 105 ARG A O 1
ATOM 825 N N . GLU A 1 106 ? -3.385 2.944 11.495 1.00 90.00 106 GLU A N 1
ATOM 826 C CA . GLU A 1 106 ? -2.383 3.142 10.434 1.00 90.00 106 GLU A CA 1
ATOM 827 C C . GLU A 1 106 ? -2.578 2.169 9.262 1.00 90.00 106 GLU A C 1
ATOM 829 O O . GLU A 1 106 ? -2.411 2.551 8.101 1.00 90.00 106 GLU A O 1
ATOM 834 N N . ASP A 1 107 ? -3.054 0.950 9.540 1.00 92.38 107 ASP A N 1
ATOM 835 C CA . ASP A 1 107 ? -3.333 -0.050 8.508 1.00 92.38 107 ASP A CA 1
ATOM 836 C C . ASP A 1 107 ? -4.422 0.397 7.539 1.00 92.38 107 ASP A C 1
ATOM 838 O O . ASP A 1 107 ? -4.406 -0.004 6.379 1.00 92.38 107 ASP A O 1
ATOM 842 N N . LEU A 1 108 ? -5.357 1.250 7.966 1.00 92.06 108 LEU A N 1
ATOM 843 C CA . LEU A 1 108 ? -6.372 1.791 7.065 1.00 92.06 108 LEU A CA 1
ATOM 844 C C . LEU A 1 108 ? -5.740 2.629 5.946 1.00 92.06 108 LEU A C 1
ATOM 846 O O . LEU A 1 108 ? -6.168 2.542 4.795 1.00 92.06 108 LEU A O 1
ATOM 850 N N . ASP A 1 109 ? -4.711 3.417 6.257 1.00 91.69 109 ASP A N 1
ATOM 851 C CA . ASP A 1 109 ? -4.022 4.226 5.250 1.00 91.69 109 ASP A CA 1
ATOM 852 C C . ASP A 1 109 ? -3.203 3.317 4.314 1.00 91.69 109 ASP A C 1
ATOM 854 O O . ASP A 1 109 ? -3.225 3.497 3.092 1.00 91.69 109 ASP A O 1
ATOM 858 N N . SER A 1 110 ? -2.582 2.269 4.867 1.00 93.44 110 SER A N 1
ATOM 859 C CA . SER A 1 110 ? -1.906 1.209 4.110 1.00 93.44 110 SER A CA 1
ATOM 860 C C . SER A 1 110 ? -2.863 0.452 3.180 1.00 93.44 110 SER A C 1
ATOM 862 O O . SER A 1 110 ? -2.548 0.237 2.011 1.00 93.44 110 SER A O 1
ATOM 864 N N . LEU A 1 111 ? -4.061 0.097 3.652 1.00 93.25 111 LEU A N 1
ATOM 865 C CA . LEU A 1 111 ? -5.109 -0.565 2.872 1.00 93.25 111 LEU A CA 1
ATOM 866 C C . LEU A 1 111 ? -5.594 0.322 1.727 1.00 93.25 111 LEU A C 1
ATOM 868 O O . LEU A 1 111 ? -5.758 -0.164 0.607 1.00 93.25 111 LEU A O 1
ATOM 872 N N . VAL A 1 112 ? -5.792 1.621 1.973 1.00 92.62 112 VAL A N 1
ATOM 873 C CA . VAL A 1 112 ? -6.143 2.589 0.922 1.00 92.62 112 VAL A CA 1
ATOM 874 C C . VAL A 1 112 ? -5.042 2.663 -0.135 1.00 92.62 112 VAL A C 1
ATOM 876 O O . VAL A 1 112 ? -5.358 2.682 -1.322 1.00 92.62 112 VAL A O 1
ATOM 879 N N . GLU A 1 113 ? -3.768 2.659 0.263 1.00 91.62 113 GLU A N 1
ATOM 880 C CA . GLU A 1 113 ? -2.656 2.684 -0.689 1.00 91.62 113 GLU A CA 1
ATOM 881 C C . GLU A 1 113 ? -2.566 1.387 -1.512 1.00 91.62 113 GLU A C 1
ATOM 883 O O . GLU A 1 113 ? -2.494 1.455 -2.740 1.00 91.62 113 GLU A O 1
ATOM 888 N N . LEU A 1 114 ? -2.646 0.214 -0.872 1.00 91.50 114 LEU A N 1
ATOM 889 C CA . LEU A 1 114 ? -2.574 -1.093 -1.547 1.00 91.50 114 LEU A CA 1
ATOM 890 C C . LEU A 1 114 ? -3.698 -1.315 -2.557 1.00 91.50 114 LEU A C 1
ATOM 892 O O . LEU A 1 114 ? -3.518 -2.010 -3.551 1.00 91.50 114 LEU A O 1
ATOM 896 N N . SER A 1 115 ? -4.857 -0.729 -2.293 1.00 90.06 115 SER A N 1
ATOM 897 C CA . SER A 1 115 ? -6.056 -0.896 -3.107 1.00 90.06 115 SER A CA 1
ATOM 898 C C . SER A 1 115 ? -6.311 0.289 -4.048 1.00 90.06 115 SER A C 1
ATOM 900 O O . SER A 1 115 ? -7.387 0.395 -4.646 1.00 90.06 115 SER A O 1
ATOM 902 N N . SER A 1 116 ? -5.323 1.182 -4.184 1.00 87.19 116 SER A N 1
ATOM 903 C CA . SER A 1 116 ? -5.356 2.291 -5.131 1.00 87.19 116 SER A CA 1
ATOM 904 C C . SER A 1 116 ? -4.889 1.827 -6.513 1.00 87.19 116 SER A C 1
ATOM 906 O O . SER A 1 116 ? -3.748 1.414 -6.714 1.00 87.19 116 SER A O 1
ATOM 908 N N . TRP A 1 117 ? -5.788 1.911 -7.494 1.00 84.56 117 TRP A N 1
ATOM 909 C CA . TRP A 1 117 ? -5.488 1.602 -8.892 1.00 84.56 117 TRP A CA 1
ATOM 910 C C . TRP A 1 117 ? -5.463 2.867 -9.743 1.00 84.56 117 TRP A C 1
ATOM 912 O O . TRP A 1 117 ? -6.173 3.838 -9.470 1.00 84.56 117 TRP A O 1
ATOM 922 N N . SER A 1 118 ? 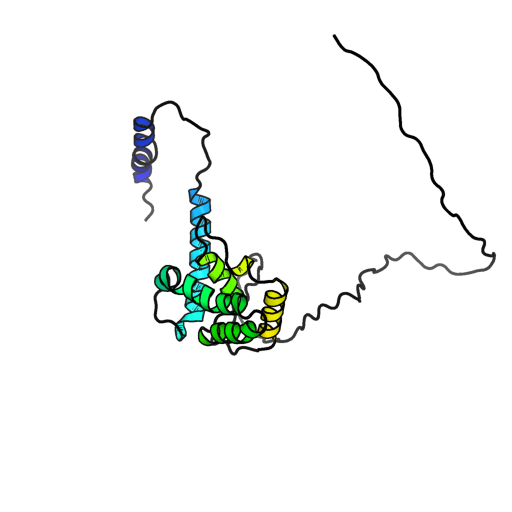-4.645 2.869 -10.799 1.00 81.06 118 SER A N 1
ATOM 923 C CA . SER A 1 118 ? -4.539 4.007 -11.715 1.00 81.06 118 SER A CA 1
ATOM 924 C C . SER A 1 118 ? -5.911 4.360 -12.297 1.00 81.06 118 SER A C 1
ATOM 926 O O . SER A 1 118 ? -6.548 3.522 -12.931 1.00 81.06 118 SER A O 1
ATOM 928 N N . GLY A 1 119 ? -6.355 5.601 -12.086 1.00 77.56 119 GLY A N 1
ATOM 929 C CA . GLY A 1 119 ? -7.651 6.095 -12.562 1.00 77.56 119 GLY A CA 1
ATOM 930 C C . GLY A 1 119 ? -8.817 5.923 -11.582 1.00 77.56 119 GLY A C 1
ATOM 931 O O . GLY A 1 119 ? -9.893 6.450 -11.849 1.00 77.56 119 GLY A O 1
ATOM 932 N N . GLN A 1 120 ? -8.623 5.258 -10.438 1.00 81.81 120 GLN A N 1
ATOM 933 C CA . GLN A 1 120 ? -9.630 5.175 -9.377 1.00 81.81 120 GLN A CA 1
ATOM 934 C C . GLN A 1 120 ? -9.411 6.276 -8.333 1.00 81.81 120 GLN A C 1
ATOM 936 O O . GLN A 1 120 ? -8.283 6.563 -7.928 1.00 81.81 120 GLN A O 1
ATOM 941 N N . ARG A 1 121 ? -10.497 6.921 -7.890 1.00 81.44 121 ARG A N 1
ATOM 942 C CA . ARG A 1 121 ? -10.433 7.938 -6.833 1.00 81.44 121 ARG A CA 1
ATOM 943 C C . ARG A 1 121 ? -10.432 7.255 -5.468 1.00 81.44 121 ARG A C 1
ATOM 945 O O . ARG A 1 121 ? -11.284 6.415 -5.203 1.00 81.44 121 ARG A O 1
ATOM 952 N N . ASN A 1 122 ? -9.540 7.684 -4.577 1.00 84.19 122 ASN A N 1
ATOM 953 C CA . ASN A 1 122 ? -9.505 7.169 -3.210 1.00 84.19 122 ASN A CA 1
ATOM 954 C C . ASN A 1 122 ? -10.829 7.474 -2.477 1.00 84.19 122 ASN A C 1
ATOM 956 O O . ASN A 1 122 ? -11.176 8.654 -2.330 1.00 84.19 122 ASN A O 1
ATOM 960 N N . PRO A 1 123 ? -11.542 6.456 -1.958 1.00 83.25 123 PRO A N 1
ATOM 961 C CA . PRO A 1 123 ? -12.835 6.649 -1.296 1.00 83.25 123 PRO A CA 1
ATOM 962 C C . PRO A 1 123 ? -12.704 7.443 0.015 1.00 83.25 123 PRO A C 1
ATOM 964 O O . PRO A 1 123 ? -13.602 8.195 0.380 1.00 83.25 123 PRO A O 1
ATOM 967 N N . MET A 1 124 ? -11.533 7.396 0.660 1.00 84.19 124 MET A N 1
ATOM 968 C CA . MET A 1 124 ? -11.208 8.160 1.876 1.00 84.19 124 MET A CA 1
ATOM 969 C C . MET A 1 124 ? -11.226 9.693 1.682 1.00 84.19 124 MET A C 1
ATOM 971 O O . MET A 1 124 ? -11.301 10.454 2.650 1.00 84.19 124 MET A O 1
ATOM 975 N N . ILE A 1 125 ? -11.166 10.173 0.433 1.00 86.62 125 ILE A N 1
ATOM 976 C CA . ILE A 1 125 ? -11.287 11.606 0.109 1.00 86.62 125 ILE A CA 1
ATOM 977 C C . ILE A 1 125 ? -12.737 12.086 0.269 1.00 86.62 125 ILE A C 1
ATOM 979 O O . ILE A 1 125 ? -12.962 13.262 0.537 1.00 86.62 125 ILE A O 1
ATOM 983 N N . LEU A 1 126 ? -13.717 11.193 0.106 1.00 87.50 126 LEU A N 1
ATOM 984 C CA . LEU A 1 126 ? -15.140 11.520 0.225 1.00 87.50 126 LEU A CA 1
ATOM 985 C C . LEU A 1 126 ? -15.593 11.641 1.690 1.00 87.50 126 LEU A C 1
ATOM 987 O O . LEU A 1 126 ? -16.637 12.230 1.959 1.00 87.50 126 LEU A O 1
ATOM 991 N N . VAL A 1 127 ? -14.810 11.111 2.635 1.00 88.50 127 VAL A N 1
ATOM 992 C CA . VAL A 1 127 ? -15.093 11.200 4.072 1.00 88.50 127 VAL A CA 1
ATOM 993 C C . VAL A 1 127 ? -14.717 12.589 4.595 1.00 88.50 127 VAL A C 1
ATOM 995 O O . VAL A 1 127 ? -13.584 13.050 4.404 1.00 88.50 127 VAL A O 1
ATOM 998 N N . ASP A 1 128 ? -15.652 13.235 5.300 1.00 90.88 128 ASP A N 1
ATOM 999 C CA . ASP A 1 128 ? -15.437 14.549 5.913 1.00 90.88 128 ASP A CA 1
ATOM 1000 C C . ASP A 1 128 ? -14.257 14.517 6.900 1.00 90.88 128 ASP A C 1
ATOM 1002 O O . ASP A 1 128 ? -14.050 13.562 7.655 1.00 90.88 128 ASP A O 1
ATOM 1006 N N . SER A 1 129 ? -13.480 1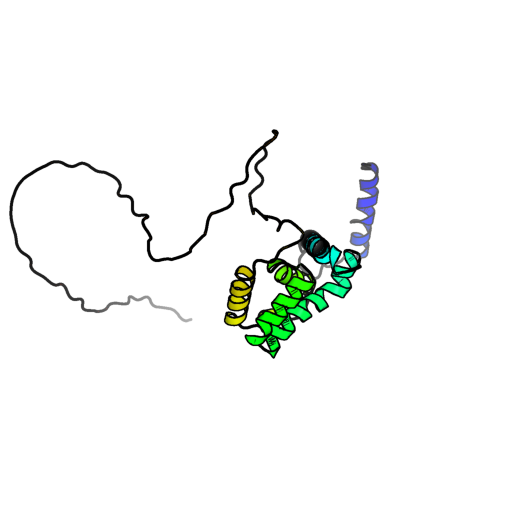5.599 6.914 1.00 91.38 129 SER A N 1
ATOM 1007 C CA . SER A 1 129 ? -12.336 15.773 7.808 1.00 91.38 129 SER A CA 1
ATOM 1008 C C . SER A 1 129 ? -12.745 15.668 9.281 1.00 91.38 129 SER A C 1
ATOM 1010 O O . SER A 1 129 ? -12.040 15.047 10.076 1.00 91.38 129 SER A O 1
ATOM 1012 N N . LYS A 1 130 ? -13.932 16.187 9.635 1.00 92.75 130 LYS A N 1
ATOM 1013 C CA . LYS A 1 130 ? -14.468 16.114 11.005 1.00 92.75 130 LYS A CA 1
ATOM 1014 C C . LYS A 1 130 ? -14.686 14.672 11.466 1.00 92.75 130 LYS A C 1
ATOM 1016 O O . LYS A 1 130 ? -14.341 14.342 12.596 1.00 92.75 130 LYS A O 1
ATOM 1021 N N . ILE A 1 131 ? -15.207 13.816 10.586 1.00 92.88 131 ILE A N 1
ATOM 1022 C CA . ILE A 1 131 ? -15.483 12.403 10.884 1.00 92.88 131 ILE A CA 1
ATOM 1023 C C . ILE A 1 131 ? -14.168 11.635 11.037 1.00 92.88 131 ILE A C 1
ATOM 1025 O O . ILE A 1 131 ? -14.010 10.888 11.995 1.00 92.88 131 ILE A O 1
ATOM 1029 N N . LYS A 1 132 ? -13.185 11.879 10.158 1.00 90.88 132 LYS A N 1
ATOM 1030 C CA . LYS A 1 132 ? -11.848 11.270 10.276 1.00 90.88 132 LYS A CA 1
ATOM 1031 C C . LYS A 1 132 ? -11.167 11.630 11.595 1.00 90.88 132 LYS A C 1
ATOM 1033 O O . LYS A 1 132 ? -10.613 10.755 12.253 1.00 90.88 132 LYS A O 1
ATOM 1038 N N . ALA A 1 133 ? -11.238 12.900 11.996 1.00 91.12 133 ALA A N 1
ATOM 1039 C CA . ALA A 1 133 ? -10.687 13.352 13.270 1.00 91.12 133 ALA A CA 1
ATOM 1040 C C . ALA A 1 133 ? -11.424 12.733 14.469 1.00 91.12 133 ALA A C 1
ATOM 1042 O O . ALA A 1 133 ? -10.782 12.311 15.430 1.00 91.12 133 ALA A O 1
ATOM 1043 N N . ALA A 1 134 ? -12.757 12.649 14.411 1.00 92.69 134 ALA A N 1
ATOM 1044 C CA . ALA A 1 134 ? -13.556 12.004 15.448 1.00 92.69 134 ALA A CA 1
ATOM 1045 C C . ALA A 1 134 ? -13.209 10.515 15.588 1.00 92.69 134 ALA A C 1
ATOM 1047 O O . ALA A 1 134 ? -12.939 10.081 16.702 1.00 92.69 134 ALA A O 1
ATOM 1048 N N . MET A 1 135 ? -13.102 9.784 14.472 1.00 91.12 135 MET A N 1
ATOM 1049 C CA . MET A 1 135 ? -12.714 8.370 14.441 1.00 91.12 135 MET A CA 1
ATOM 1050 C C . MET A 1 135 ? -11.350 8.128 15.098 1.00 91.12 135 MET A C 1
ATOM 1052 O O . MET A 1 135 ? -11.211 7.203 15.892 1.00 91.12 135 MET A O 1
ATOM 1056 N N . THR A 1 136 ? -10.346 8.967 14.816 1.00 91.00 136 THR A N 1
ATOM 1057 C CA . THR A 1 136 ? -9.028 8.846 15.462 1.00 91.00 136 THR A CA 1
ATOM 1058 C C . THR A 1 136 ? -9.112 9.101 16.971 1.00 91.00 136 THR A C 1
ATOM 1060 O O . THR A 1 136 ? -8.504 8.378 17.754 1.00 91.00 136 THR A O 1
ATOM 1063 N N . ARG A 1 137 ? -9.900 10.090 17.414 1.00 91.62 137 ARG A N 1
ATOM 1064 C CA . ARG A 1 137 ? -10.084 10.370 18.850 1.00 91.62 137 ARG A CA 1
ATOM 1065 C C . ARG A 1 137 ? -10.801 9.230 19.571 1.00 91.62 137 ARG A C 1
ATOM 1067 O O . ARG A 1 137 ? -10.440 8.915 20.698 1.00 91.62 137 ARG A O 1
ATOM 1074 N N . THR A 1 138 ? -11.819 8.634 18.954 1.00 90.81 138 THR A N 1
ATOM 1075 C CA . THR A 1 138 ? -12.542 7.488 19.524 1.00 90.81 138 THR A CA 1
ATOM 1076 C C . THR A 1 138 ? -11.691 6.225 19.518 1.00 90.81 138 THR A C 1
ATOM 1078 O O . THR A 1 138 ? -11.722 5.497 20.503 1.00 90.81 138 THR A O 1
ATOM 1081 N N . TYR A 1 139 ? -10.884 6.006 18.472 1.00 89.94 139 TYR A N 1
ATOM 1082 C CA . TYR A 1 139 ? -9.910 4.913 18.412 1.00 89.94 139 TYR A CA 1
ATOM 1083 C C . TYR A 1 139 ? -8.917 5.004 19.575 1.00 89.94 139 TYR A C 1
ATOM 1085 O O . TYR A 1 139 ? -8.794 4.058 20.332 1.00 89.94 139 TYR A O 1
ATOM 1093 N N . ASN A 1 140 ? -8.298 6.167 19.801 1.00 88.50 140 ASN A N 1
ATOM 1094 C CA . ASN A 1 140 ? -7.336 6.332 20.899 1.00 88.50 140 ASN A CA 1
ATOM 1095 C C . ASN A 1 140 ? -7.971 6.165 22.293 1.00 88.50 140 ASN A C 1
ATOM 1097 O O . ASN A 1 140 ? -7.290 5.769 23.232 1.00 88.50 140 ASN A O 1
ATOM 1101 N N . LYS A 1 141 ? -9.267 6.476 22.443 1.00 88.75 141 LYS A N 1
ATOM 1102 C CA . LYS A 1 141 ? -10.012 6.267 23.699 1.00 88.75 141 LYS A CA 1
ATOM 1103 C C . LYS A 1 141 ? -10.355 4.799 23.942 1.00 88.75 141 LYS A C 1
ATOM 1105 O O . LYS A 1 141 ? -10.378 4.364 25.090 1.00 88.75 141 LYS A O 1
ATOM 1110 N N . LYS A 1 142 ? -10.658 4.045 22.883 1.00 80.00 142 LYS A N 1
ATOM 1111 C CA . LYS A 1 142 ? -10.826 2.592 22.944 1.00 80.00 142 LYS A CA 1
ATOM 1112 C C . LYS A 1 142 ? -9.430 1.975 22.981 1.00 80.00 142 LYS A C 1
ATOM 1114 O O . LYS A 1 142 ? -8.849 1.690 21.946 1.00 80.00 142 LYS A O 1
ATOM 1119 N N . ALA A 1 143 ? -8.870 1.789 24.173 1.00 63.16 143 ALA A N 1
ATOM 1120 C CA . ALA A 1 14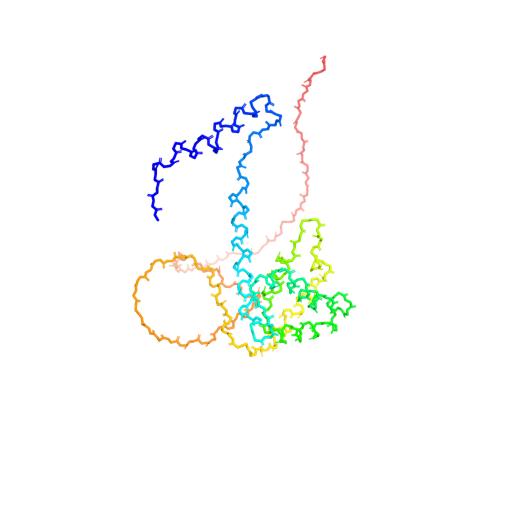3 ? -7.637 1.023 24.320 1.00 63.16 143 ALA A CA 1
ATOM 1121 C C . ALA A 1 143 ? -7.879 -0.412 23.815 1.00 63.16 143 ALA A C 1
ATOM 1123 O O . ALA A 1 143 ? -8.536 -1.210 24.482 1.00 63.16 143 ALA A O 1
ATOM 1124 N N . MET A 1 144 ? -7.411 -0.716 22.603 1.00 69.75 144 MET A N 1
ATOM 1125 C CA . MET A 1 144 ? -7.584 -2.028 21.981 1.00 69.75 144 MET A CA 1
ATOM 1126 C C . MET A 1 144 ? -6.471 -2.954 22.465 1.00 69.75 144 MET A C 1
ATOM 1128 O O . MET A 1 144 ? -5.289 -2.646 22.310 1.00 69.75 144 MET A O 1
ATOM 1132 N N . ALA A 1 145 ? -6.841 -4.099 23.037 1.00 71.69 145 ALA A N 1
ATOM 1133 C CA . ALA A 1 145 ? -5.887 -5.147 23.373 1.00 71.69 145 ALA A CA 1
ATOM 1134 C C . ALA A 1 145 ? -5.438 -5.844 22.080 1.00 71.69 145 ALA A C 1
ATOM 1136 O O . ALA A 1 145 ? -6.082 -6.775 21.600 1.00 71.69 145 ALA A O 1
ATOM 1137 N N . LEU A 1 146 ? -4.355 -5.350 21.478 1.00 79.94 146 LEU A N 1
ATOM 1138 C CA . LEU A 1 146 ? -3.791 -5.943 20.269 1.00 79.94 146 LEU A CA 1
ATOM 1139 C C . LEU A 1 146 ? -2.975 -7.202 20.624 1.00 79.94 146 LEU A C 1
ATOM 1141 O O . LEU A 1 146 ? -2.219 -7.190 21.596 1.00 79.94 146 LEU A O 1
ATOM 1145 N N . PRO A 1 147 ? -3.072 -8.284 19.829 1.00 77.38 147 PRO A N 1
ATOM 1146 C CA . PRO A 1 147 ? -2.322 -9.523 20.055 1.00 77.38 147 PRO A CA 1
ATOM 1147 C C . PRO A 1 147 ? -0.843 -9.422 19.640 1.00 77.38 147 PRO A C 1
ATOM 1149 O O . PRO A 1 147 ? -0.098 -10.396 19.745 1.00 77.38 147 PRO A O 1
ATOM 1152 N N . TYR A 1 148 ? -0.417 -8.263 19.141 1.00 80.44 148 TYR A N 1
ATOM 1153 C CA . TYR A 1 148 ? 0.945 -7.965 18.721 1.00 80.44 148 TYR A CA 1
ATOM 1154 C C . TYR A 1 148 ? 1.354 -6.586 19.250 1.00 80.44 148 TYR A C 1
ATOM 1156 O O . TYR A 1 148 ? 0.512 -5.715 19.473 1.00 80.44 148 TYR A O 1
ATOM 1164 N N . ALA A 1 149 ? 2.657 -6.377 19.438 1.00 75.81 149 ALA A N 1
ATOM 1165 C CA . ALA A 1 149 ? 3.175 -5.061 19.783 1.00 75.81 149 ALA A CA 1
ATOM 1166 C C . ALA A 1 149 ? 2.994 -4.125 18.575 1.00 75.81 149 ALA A C 1
ATOM 1168 O O . ALA A 1 149 ? 3.523 -4.453 17.507 1.00 75.81 149 ALA A O 1
ATOM 1169 N N . PRO A 1 150 ? 2.275 -2.990 18.702 1.00 68.44 150 PRO A N 1
ATOM 1170 C CA . PRO A 1 150 ? 2.208 -2.008 17.630 1.00 68.44 150 PRO A CA 1
ATOM 1171 C C . PRO A 1 150 ? 3.643 -1.583 17.329 1.00 68.44 150 PRO A C 1
ATOM 1173 O O . PRO A 1 150 ? 4.354 -1.094 18.210 1.00 68.44 150 PRO A O 1
ATOM 1176 N N . GLY A 1 151 ? 4.109 -1.881 16.117 1.00 62.16 151 GLY A N 1
ATOM 1177 C CA . GLY A 1 151 ? 5.485 -1.622 15.735 1.00 62.16 151 GLY A CA 1
ATOM 1178 C C . GLY A 1 151 ? 5.763 -0.139 15.915 1.00 62.16 151 GLY A C 1
ATOM 1179 O O . GLY A 1 151 ? 5.222 0.682 15.183 1.00 62.16 151 GLY A O 1
ATOM 1180 N N . ALA A 1 152 ? 6.599 0.222 16.889 1.00 49.75 152 ALA A N 1
ATOM 1181 C CA . ALA A 1 152 ? 7.107 1.575 16.990 1.00 49.75 152 ALA A CA 1
ATOM 1182 C C . ALA A 1 152 ? 7.969 1.818 15.749 1.00 49.75 152 ALA A C 1
ATOM 1184 O O . ALA A 1 152 ? 9.174 1.557 15.744 1.00 49.75 152 ALA A O 1
ATOM 1185 N N . VAL A 1 153 ? 7.363 2.319 14.673 1.00 47.47 153 VAL A N 1
ATOM 1186 C CA . VAL A 1 153 ? 8.070 2.914 13.543 1.00 47.47 153 VAL A CA 1
ATOM 1187 C C . VAL A 1 153 ? 8.679 4.222 14.034 1.00 47.47 153 VAL A C 1
ATOM 1189 O O . VAL A 1 153 ? 8.290 5.326 13.656 1.00 47.47 153 VAL A O 1
ATOM 1192 N N . LYS A 1 154 ? 9.699 4.105 14.895 1.00 42.84 154 LYS A N 1
ATOM 1193 C CA . LYS A 1 154 ? 10.684 5.156 15.086 1.00 42.84 154 LYS A CA 1
ATOM 1194 C C . LYS A 1 154 ? 11.236 5.422 13.695 1.00 42.84 154 LYS A C 1
ATOM 1196 O O . LYS A 1 154 ? 12.043 4.660 13.166 1.00 42.84 154 LYS A O 1
ATOM 1201 N N . LYS A 1 155 ? 10.813 6.534 13.097 1.00 42.28 155 LYS A N 1
ATOM 1202 C CA . LYS A 1 155 ? 11.486 7.176 11.968 1.00 42.28 155 LYS A CA 1
ATOM 1203 C C . LYS A 1 155 ? 12.821 7.741 12.473 1.00 42.28 155 LYS A C 1
ATOM 1205 O O . LYS A 1 155 ? 13.064 8.940 12.458 1.00 42.28 155 LYS A O 1
ATOM 1210 N N . GLY A 1 156 ? 13.661 6.855 12.996 1.00 36.75 156 GLY A N 1
ATOM 1211 C CA . GLY A 1 156 ? 15.000 7.107 13.477 1.00 36.75 156 GLY A CA 1
ATOM 1212 C C . GLY A 1 156 ? 15.960 6.720 12.371 1.00 36.75 156 GLY A C 1
ATOM 1213 O O . GLY A 1 156 ? 16.069 5.559 11.989 1.00 36.75 156 GLY A O 1
ATOM 1214 N N . ARG A 1 157 ? 16.627 7.730 11.824 1.00 35.81 157 ARG A N 1
ATOM 1215 C CA . ARG A 1 157 ? 17.821 7.600 10.994 1.00 35.81 157 ARG A CA 1
ATOM 1216 C C . ARG A 1 157 ? 18.749 6.540 11.600 1.00 35.81 157 ARG A C 1
ATOM 1218 O O . ARG A 1 157 ? 19.090 6.655 12.773 1.00 35.81 157 ARG A O 1
ATOM 1225 N N . ALA A 1 158 ? 19.134 5.546 10.798 1.00 38.84 158 ALA A N 1
ATOM 1226 C CA . ALA A 1 158 ? 20.081 4.508 11.186 1.00 38.84 158 ALA A CA 1
ATOM 1227 C C . ALA A 1 158 ? 21.302 5.142 11.865 1.00 38.84 158 ALA A C 1
ATOM 1229 O O . ALA A 1 158 ? 22.000 5.961 11.258 1.00 38.84 158 ALA A O 1
ATOM 1230 N N . LYS A 1 159 ? 21.522 4.785 13.128 1.00 34.00 159 LYS A N 1
ATOM 1231 C CA . LYS A 1 159 ? 22.789 4.996 13.807 1.00 34.00 159 LYS A CA 1
ATOM 1232 C C . LYS A 1 159 ? 23.317 3.608 14.129 1.00 34.00 159 LYS A C 1
ATOM 1234 O O . LYS A 1 159 ? 22.760 2.903 14.959 1.00 34.00 159 LYS A O 1
ATOM 1239 N N . ASP A 1 160 ? 24.310 3.237 13.342 1.00 38.69 160 ASP A N 1
ATOM 1240 C CA . ASP A 1 160 ? 25.287 2.195 13.609 1.00 38.69 160 ASP A CA 1
ATOM 1241 C C . ASP A 1 160 ? 25.718 2.247 15.083 1.00 38.69 160 ASP A C 1
ATOM 1243 O O . ASP A 1 160 ? 26.230 3.283 15.518 1.00 38.69 160 ASP A O 1
ATOM 1247 N N . ASN A 1 161 ? 25.429 1.197 15.856 1.00 30.69 161 ASN A N 1
ATOM 1248 C CA . ASN A 1 161 ? 26.306 0.757 16.935 1.00 30.69 161 ASN A CA 1
ATOM 1249 C C . ASN A 1 161 ? 25.954 -0.664 17.398 1.00 30.69 161 ASN A C 1
ATOM 1251 O O . ASN A 1 161 ? 24.801 -0.976 17.692 1.00 30.69 161 ASN A O 1
ATOM 1255 N N . ASP A 1 162 ? 27.000 -1.471 17.441 1.00 33.25 162 ASP A N 1
ATOM 1256 C CA . ASP A 1 162 ? 27.133 -2.808 18.005 1.00 33.25 162 ASP A CA 1
ATOM 1257 C C . ASP A 1 162 ? 27.066 -2.744 19.550 1.00 33.25 162 ASP A C 1
ATOM 1259 O O . ASP A 1 162 ? 27.514 -1.749 20.130 1.00 33.25 162 ASP A O 1
ATOM 1263 N N . GLY A 1 163 ? 26.539 -3.782 20.217 1.00 30.64 163 GLY A N 1
ATOM 1264 C CA . GLY A 1 163 ? 26.701 -3.980 21.671 1.00 30.64 163 GLY A CA 1
ATOM 1265 C C . GLY A 1 163 ? 25.423 -4.193 22.502 1.00 30.64 163 GLY A C 1
ATOM 1266 O O . GLY A 1 163 ? 24.713 -3.244 22.809 1.00 30.64 163 GLY A O 1
ATOM 1267 N N . GLU A 1 164 ? 25.193 -5.467 22.831 1.00 31.06 164 GLU A N 1
ATOM 1268 C CA . GLU A 1 164 ? 24.643 -6.099 24.053 1.00 31.06 164 GLU A CA 1
ATOM 1269 C C . GLU A 1 164 ? 23.702 -5.361 25.042 1.00 31.06 164 GLU A C 1
ATOM 1271 O O . GLU A 1 164 ? 24.011 -4.312 25.593 1.00 31.06 164 GLU A O 1
ATOM 1276 N N . GLU A 1 165 ? 22.600 -6.080 25.308 1.00 30.00 165 GLU A N 1
ATOM 1277 C CA . GLU A 1 165 ? 21.873 -6.338 26.568 1.00 30.00 165 GLU A CA 1
ATOM 1278 C C . GLU A 1 165 ? 21.355 -5.222 27.509 1.00 30.00 165 GLU A C 1
ATOM 1280 O O . GLU A 1 165 ? 22.089 -4.464 28.130 1.00 30.00 165 GLU A O 1
ATOM 1285 N N . ASP A 1 166 ? 20.040 -5.363 27.729 1.00 28.45 166 ASP A N 1
ATOM 1286 C CA . ASP A 1 166 ? 19.289 -5.295 28.992 1.00 28.45 166 ASP A CA 1
ATOM 1287 C C . ASP A 1 166 ? 18.573 -3.998 29.407 1.00 28.45 166 ASP A C 1
ATOM 1289 O O . ASP A 1 166 ? 19.085 -2.888 29.319 1.00 28.45 166 ASP A O 1
ATOM 1293 N N . GLY A 1 167 ? 17.351 -4.228 29.902 1.00 28.23 167 GLY A N 1
ATOM 1294 C CA . GLY A 1 167 ? 16.705 -3.448 30.950 1.00 28.23 167 GLY A CA 1
ATOM 1295 C C . GLY A 1 167 ? 16.188 -2.056 30.603 1.00 28.23 167 GLY A C 1
ATOM 1296 O O . GLY A 1 167 ? 16.911 -1.074 30.663 1.00 28.23 167 GLY A O 1
ATOM 1297 N N . GLU A 1 168 ? 14.877 -1.956 30.391 1.00 26.06 168 GLU A N 1
ATOM 1298 C CA . GLU A 1 168 ? 13.948 -1.377 31.380 1.00 26.06 168 GLU A CA 1
ATOM 1299 C C . GLU A 1 168 ? 12.742 -0.703 30.714 1.00 26.06 168 GLU A C 1
ATOM 1301 O O . GLU A 1 168 ? 12.819 0.078 29.767 1.00 26.06 168 GLU A O 1
ATOM 1306 N N . ASN A 1 169 ? 11.594 -1.103 31.244 1.00 31.05 169 ASN A N 1
ATOM 1307 C CA . ASN A 1 169 ? 10.273 -0.572 31.000 1.00 31.05 169 ASN A CA 1
ATOM 1308 C C . ASN A 1 169 ? 10.180 0.831 31.609 1.00 31.05 169 ASN A C 1
ATOM 1310 O O . ASN A 1 169 ? 10.307 0.953 32.822 1.00 31.05 169 ASN A O 1
ATOM 1314 N N . ASP A 1 170 ? 9.884 1.841 30.796 1.00 27.34 170 ASP A N 1
ATOM 1315 C CA . ASP A 1 170 ? 9.288 3.078 31.293 1.00 27.34 170 ASP A CA 1
ATOM 1316 C C . ASP A 1 170 ? 8.166 3.483 30.337 1.00 27.34 170 ASP A C 1
ATOM 1318 O O . ASP A 1 170 ? 8.373 3.922 29.200 1.00 27.34 170 ASP A O 1
ATOM 1322 N N . ALA A 1 171 ? 6.955 3.169 30.781 1.00 33.59 171 ALA A N 1
ATOM 1323 C CA . ALA A 1 171 ? 5.728 3.705 30.240 1.00 33.59 171 ALA A CA 1
ATOM 1324 C C . ALA A 1 171 ? 5.471 5.045 30.932 1.00 33.59 171 ALA A C 1
ATOM 1326 O O . ALA A 1 171 ? 5.695 5.139 32.131 1.00 33.59 171 ALA A O 1
ATOM 1327 N N . GLU A 1 172 ? 4.920 5.987 30.162 1.00 30.72 172 GLU A N 1
ATOM 1328 C CA . GLU A 1 172 ? 4.379 7.305 30.539 1.00 30.72 172 GLU A CA 1
ATOM 1329 C C . GLU A 1 172 ? 5.205 8.482 30.015 1.00 30.72 172 GLU A C 1
ATOM 1331 O O . GLU A 1 172 ? 6.087 8.979 30.690 1.00 30.72 172 GLU A O 1
ATOM 1336 N N . GLU A 1 173 ? 4.820 9.013 28.849 1.00 29.20 173 GLU A N 1
ATOM 1337 C CA . GLU A 1 173 ? 4.725 10.470 28.692 1.00 29.20 173 GLU A CA 1
ATOM 1338 C C . GLU A 1 173 ? 3.500 10.806 27.827 1.00 29.20 173 GLU A C 1
ATOM 1340 O O . GLU A 1 173 ? 3.457 10.577 26.614 1.00 29.20 173 GLU A O 1
ATOM 1345 N N . GLU A 1 174 ? 2.476 11.339 28.498 1.00 29.89 174 GLU A N 1
ATOM 1346 C CA . GLU A 1 174 ? 1.390 12.115 27.907 1.00 29.89 174 GLU A CA 1
ATOM 1347 C C . GLU A 1 174 ? 1.973 13.274 27.084 1.00 29.89 174 GLU A C 1
ATOM 1349 O O . GLU A 1 174 ? 2.666 14.141 27.612 1.00 29.89 174 GLU A O 1
ATOM 1354 N N . GLN A 1 175 ? 1.654 13.341 25.790 1.00 30.30 175 GLN A N 1
ATOM 1355 C CA . GLN A 1 175 ? 1.786 14.585 25.028 1.00 30.30 175 GLN A CA 1
ATOM 1356 C C . GLN A 1 175 ? 0.429 15.277 24.977 1.00 30.30 175 GLN A C 1
ATOM 1358 O O . GLN A 1 175 ? -0.305 15.199 23.988 1.00 30.30 175 GLN A O 1
ATOM 1363 N N . ASP A 1 176 ? 0.113 15.960 26.076 1.00 30.56 176 ASP A N 1
ATOM 1364 C CA . ASP A 1 176 ? -0.871 17.030 26.071 1.00 30.56 176 ASP A CA 1
ATOM 1365 C C . ASP A 1 176 ? -0.317 18.178 25.216 1.00 30.56 176 ASP A C 1
ATOM 1367 O O . ASP A 1 176 ? 0.768 18.712 25.454 1.00 30.56 176 ASP A O 1
ATOM 1371 N N . SER A 1 177 ? -1.024 18.490 24.136 1.00 32.81 177 SER A N 1
ATOM 1372 C CA . SER A 1 177 ? -0.659 19.541 23.188 1.00 32.81 177 SER A CA 1
ATOM 1373 C C . SER A 1 177 ? -1.606 20.718 23.381 1.00 32.81 177 SER A C 1
ATOM 1375 O O . SER A 1 177 ? -2.469 20.980 22.545 1.00 32.81 177 SER A O 1
ATOM 1377 N N . ASP A 1 178 ? -1.427 21.418 24.502 1.00 37.62 178 ASP A N 1
ATOM 1378 C CA . ASP A 1 178 ? -2.046 22.716 24.767 1.00 37.62 178 ASP A CA 1
ATOM 1379 C C . ASP A 1 178 ? -1.115 23.861 24.296 1.00 37.62 178 ASP A C 1
ATOM 1381 O O . ASP A 1 178 ? 0.012 23.987 24.787 1.00 37.62 178 ASP A O 1
ATOM 1385 N N . PRO A 1 179 ? -1.517 24.688 23.311 1.00 43.12 179 PRO A N 1
ATOM 1386 C CA . PRO A 1 179 ? -0.646 25.683 22.684 1.00 43.12 179 PRO A CA 1
ATOM 1387 C C . PRO A 1 179 ? -0.589 27.057 23.389 1.00 43.12 179 PRO A C 1
ATOM 1389 O O . PRO A 1 179 ? -0.273 28.045 22.727 1.00 43.12 179 PRO A O 1
ATOM 1392 N N . GLU A 1 180 ? -0.850 27.169 24.698 1.00 46.62 180 GLU A N 1
ATOM 1393 C CA . GLU A 1 180 ? -0.879 28.474 25.398 1.00 46.62 180 GLU A CA 1
ATOM 1394 C C . GLU A 1 180 ? 0.250 28.751 26.417 1.00 46.62 180 GLU A C 1
ATOM 1396 O O . GLU A 1 180 ? 0.212 29.774 27.096 1.00 46.62 180 GLU A O 1
ATOM 1401 N N . ASN A 1 181 ? 1.330 27.960 26.475 1.00 37.16 181 ASN A N 1
ATOM 1402 C CA . ASN A 1 181 ? 2.512 28.299 27.296 1.00 37.16 181 ASN A CA 1
ATOM 1403 C C . ASN A 1 181 ? 3.850 28.162 26.546 1.00 37.16 181 ASN A C 1
ATOM 1405 O O . ASN A 1 181 ? 4.694 27.321 26.852 1.00 37.16 181 ASN A O 1
ATOM 1409 N N . ASP A 1 182 ? 4.074 29.052 25.577 1.00 38.38 182 ASP A N 1
ATOM 1410 C CA . ASP A 1 182 ? 5.352 29.204 24.872 1.00 38.38 182 ASP A CA 1
ATOM 1411 C C . ASP A 1 182 ? 6.382 29.954 25.749 1.00 38.38 182 ASP A C 1
ATOM 1413 O O . ASP A 1 182 ? 6.539 31.176 25.699 1.00 38.38 182 ASP A O 1
ATOM 1417 N N . ALA A 1 183 ? 7.078 29.214 26.616 1.00 47.19 183 ALA A N 1
ATOM 1418 C CA . ALA A 1 183 ? 8.152 29.724 27.470 1.00 47.19 183 ALA A CA 1
ATOM 1419 C C . ALA A 1 183 ? 9.548 29.491 26.856 1.00 47.19 183 ALA A C 1
ATOM 1421 O O . ALA A 1 183 ? 10.456 28.975 27.510 1.00 47.19 183 ALA A O 1
ATOM 1422 N N . LEU A 1 184 ? 9.757 29.916 25.605 1.00 41.88 184 LEU A N 1
ATOM 1423 C CA . LEU A 1 184 ? 11.068 29.919 24.938 1.00 41.88 184 LEU A CA 1
ATOM 1424 C C . LEU A 1 184 ? 11.540 31.335 24.570 1.00 41.88 184 LEU A C 1
ATOM 1426 O O . LEU A 1 184 ? 11.944 31.619 23.448 1.00 41.88 184 LEU A O 1
ATOM 1430 N N . ILE A 1 185 ? 11.597 32.229 25.563 1.00 36.97 185 ILE A N 1
ATOM 1431 C CA . ILE A 1 185 ? 12.441 33.435 25.502 1.00 36.97 185 ILE A CA 1
ATOM 1432 C C . ILE A 1 185 ? 13.340 33.481 26.745 1.00 36.97 185 ILE A C 1
ATOM 1434 O O . ILE A 1 185 ? 13.081 34.189 27.720 1.00 36.97 185 ILE A O 1
ATOM 1438 N N . LYS A 1 186 ? 14.451 32.731 26.716 1.00 33.12 186 LYS A N 1
ATOM 1439 C CA . LYS A 1 186 ? 15.560 32.922 27.665 1.00 33.12 186 LYS A CA 1
ATOM 1440 C C . LYS A 1 186 ? 16.493 34.025 27.164 1.00 33.12 186 LYS A C 1
ATOM 1442 O O . LYS A 1 186 ? 17.264 33.867 26.222 1.00 33.12 186 LYS A O 1
ATOM 1447 N N . LYS A 1 187 ? 16.390 35.151 27.868 1.00 32.34 187 LYS A N 1
ATOM 1448 C CA . LYS A 1 187 ? 17.240 36.345 27.847 1.00 32.34 187 LYS A CA 1
ATOM 1449 C C . LYS A 1 187 ? 18.739 36.008 27.841 1.00 32.34 187 LYS A C 1
ATOM 1451 O O . LYS A 1 187 ? 19.233 35.295 28.714 1.00 32.34 187 LYS A O 1
ATOM 1456 N N . LYS A 1 188 ? 19.479 36.621 26.913 1.00 34.28 188 LYS A N 1
ATOM 1457 C CA . LYS A 1 188 ? 20.946 36.717 26.929 1.00 34.28 188 LYS A CA 1
ATOM 1458 C C . LYS A 1 188 ? 21.369 37.818 27.914 1.00 34.28 188 LYS A C 1
ATOM 1460 O O . LYS A 1 188 ? 20.941 38.961 27.787 1.00 34.28 188 LYS A O 1
ATOM 1465 N N . LYS A 1 189 ? 22.194 37.447 28.901 1.00 31.80 189 LYS A N 1
ATOM 1466 C CA . LYS A 1 189 ? 22.818 38.314 29.920 1.00 31.80 189 LYS A CA 1
ATOM 1467 C C . LYS A 1 189 ? 23.597 39.482 29.301 1.00 31.80 189 LYS A C 1
ATOM 1469 O O . LYS A 1 189 ? 24.500 39.214 28.514 1.00 31.80 189 LYS A O 1
ATOM 1474 N N . VAL A 1 190 ? 23.394 40.702 29.812 1.00 33.66 190 VAL A N 1
ATOM 1475 C CA . VAL A 1 190 ? 24.479 41.662 30.109 1.00 33.66 190 VAL A CA 1
ATOM 1476 C C . VAL A 1 190 ? 24.133 42.448 31.388 1.00 33.66 190 VAL A C 1
ATOM 1478 O O . VAL A 1 190 ? 23.109 43.115 31.446 1.00 33.66 190 VAL A O 1
ATOM 1481 N N . LYS A 1 191 ? 25.009 42.262 32.386 1.00 29.70 191 LYS A N 1
ATOM 1482 C CA . LYS A 1 191 ? 25.398 43.060 33.569 1.00 29.70 191 LYS A CA 1
ATOM 1483 C C . LYS A 1 191 ? 24.436 44.100 34.174 1.00 29.70 191 LYS A C 1
ATOM 1485 O O . LYS A 1 191 ? 24.098 45.098 33.552 1.00 29.70 191 LYS A O 1
ATOM 1490 N N . GLU A 1 192 ? 24.176 43.912 35.469 1.00 29.88 192 GLU A N 1
ATOM 1491 C CA . GLU A 1 192 ? 23.821 44.969 36.421 1.00 29.88 192 GLU A CA 1
ATOM 1492 C C . GLU A 1 192 ? 25.031 45.875 36.692 1.00 29.88 192 GLU A C 1
ATOM 1494 O O . GLU A 1 192 ? 26.098 45.375 37.044 1.00 29.88 192 GLU A O 1
ATOM 1499 N N . GLU A 1 193 ? 24.829 47.191 36.636 1.00 31.83 193 GLU A N 1
ATOM 1500 C CA . GLU A 1 193 ? 25.463 48.133 37.561 1.00 31.83 193 GLU A CA 1
ATOM 1501 C C . GLU A 1 193 ? 24.395 49.087 38.110 1.00 31.83 193 GLU A C 1
ATOM 1503 O O . GLU A 1 193 ? 23.415 49.429 37.448 1.00 31.83 193 GLU A O 1
ATOM 1508 N N . LYS A 1 194 ? 24.556 49.399 39.395 1.00 28.39 194 LYS A N 1
ATOM 1509 C CA . LYS A 1 194 ? 23.586 50.022 40.294 1.00 28.39 194 LYS A CA 1
ATOM 1510 C C . LYS A 1 194 ? 23.421 51.532 40.073 1.00 28.39 194 LYS A C 1
ATOM 1512 O O . LYS A 1 194 ? 24.364 52.223 39.716 1.00 28.39 194 LYS A O 1
ATOM 1517 N N . ALA A 1 195 ? 22.275 51.989 40.583 1.00 28.61 195 ALA A N 1
ATOM 1518 C CA . ALA A 1 195 ? 22.034 53.261 41.271 1.00 28.61 195 ALA A CA 1
ATOM 1519 C C . ALA A 1 195 ? 21.602 54.485 40.444 1.00 28.61 195 ALA A C 1
ATOM 1521 O O . ALA A 1 195 ? 22.290 54.948 39.547 1.00 28.61 195 ALA A O 1
ATOM 1522 N N . GLY A 1 196 ? 20.515 55.101 40.925 1.00 27.08 196 GLY A N 1
ATOM 1523 C CA . GLY A 1 196 ? 20.539 56.539 41.195 1.00 27.08 196 GLY A CA 1
ATOM 1524 C C . GLY A 1 196 ? 19.774 57.462 40.247 1.00 27.08 196 GLY A C 1
ATOM 1525 O O . GLY A 1 196 ? 20.353 58.062 39.357 1.00 27.08 196 GLY A O 1
ATOM 1526 N N . THR A 1 197 ? 18.510 57.705 40.603 1.00 26.55 197 THR A N 1
ATOM 1527 C CA . THR A 1 197 ? 17.804 59.006 40.553 1.00 26.55 197 THR A CA 1
ATOM 1528 C C . THR A 1 197 ? 17.506 59.717 39.217 1.00 26.55 197 THR A C 1
ATOM 1530 O O . THR A 1 197 ? 18.362 60.341 38.603 1.00 26.55 197 THR A O 1
ATOM 1533 N N . SER A 1 198 ? 16.190 59.862 38.997 1.00 29.00 198 SER A N 1
ATOM 1534 C CA . SER A 1 198 ? 15.443 61.105 38.695 1.00 29.00 198 SER A CA 1
ATOM 1535 C C . SER A 1 198 ? 14.994 61.416 37.256 1.00 29.00 198 SER A C 1
ATOM 1537 O O . SER A 1 198 ? 15.807 61.486 36.346 1.00 29.00 198 SER A O 1
ATOM 1539 N N . LYS A 1 199 ? 13.684 61.745 37.175 1.00 28.41 199 LYS A N 1
ATOM 1540 C CA . LYS A 1 199 ? 12.970 62.602 36.198 1.00 28.41 199 LYS A CA 1
ATOM 1541 C C . LYS A 1 199 ? 12.910 62.096 34.742 1.00 28.41 199 LYS A C 1
ATOM 1543 O O . LYS A 1 199 ? 13.875 61.587 34.215 1.00 28.41 199 LYS A O 1
ATOM 1548 N N . ASP A 1 200 ? 11.817 62.186 33.990 1.00 29.81 200 ASP A N 1
ATOM 1549 C CA . ASP A 1 200 ? 10.625 63.025 34.075 1.00 29.81 200 ASP A CA 1
ATOM 1550 C C . ASP A 1 200 ? 9.466 62.401 33.262 1.00 29.81 200 ASP A C 1
ATOM 1552 O O . ASP A 1 200 ? 9.615 61.404 32.557 1.00 29.81 200 ASP A O 1
ATOM 1556 N N . ARG A 1 201 ? 8.293 63.014 33.414 1.00 30.36 201 ARG A N 1
ATOM 1557 C CA . ARG A 1 201 ? 6.968 62.653 32.894 1.00 30.36 201 ARG A CA 1
ATOM 1558 C C . ARG A 1 201 ? 6.846 62.356 31.386 1.00 30.36 201 ARG A C 1
ATOM 1560 O O . ARG A 1 201 ? 7.392 63.040 30.532 1.00 30.36 201 ARG A O 1
ATOM 1567 N N . ALA A 1 202 ? 5.959 61.391 31.143 1.00 27.42 202 ALA A N 1
ATOM 1568 C CA . ALA A 1 202 ? 4.972 61.226 30.071 1.00 27.42 202 ALA A CA 1
ATOM 1569 C C . ALA A 1 202 ? 4.672 62.398 29.104 1.00 27.42 202 ALA A C 1
ATOM 1571 O O . ALA A 1 202 ? 4.532 63.550 29.507 1.00 27.42 202 ALA A O 1
ATOM 1572 N N . GLY A 1 203 ? 4.370 62.015 27.855 1.00 27.02 203 GLY A N 1
ATOM 1573 C CA . GLY A 1 203 ? 3.627 62.799 26.857 1.00 27.02 203 GLY A CA 1
ATOM 1574 C C . GLY A 1 203 ? 3.843 62.239 25.443 1.00 27.02 203 GLY A C 1
ATOM 1575 O O . GLY A 1 203 ? 4.769 62.644 24.762 1.00 27.02 203 GLY A O 1
ATOM 1576 N N . SER A 1 204 ? 3.207 61.120 25.089 1.00 27.42 204 SER A N 1
ATOM 1577 C CA . SER A 1 204 ? 1.955 61.036 24.308 1.00 27.42 204 SER A CA 1
ATOM 1578 C C . SER A 1 204 ? 2.105 61.176 22.783 1.00 27.42 204 SER A C 1
ATOM 1580 O O . SER A 1 204 ? 2.577 62.182 22.268 1.00 27.42 204 SER A O 1
ATOM 1582 N N . SER A 1 205 ? 1.544 60.160 22.113 1.00 28.59 205 SER A N 1
ATOM 1583 C CA . SER A 1 205 ? 0.857 60.160 20.810 1.00 28.59 205 SER A CA 1
ATOM 1584 C C . SER A 1 205 ? 1.630 60.528 19.541 1.00 28.59 205 SER A C 1
ATOM 1586 O O . SER A 1 205 ? 1.926 61.691 19.278 1.00 28.59 205 SER A O 1
ATOM 1588 N N . LYS A 1 206 ? 1.773 59.540 18.646 1.00 26.98 206 LYS A N 1
ATOM 1589 C CA . LYS A 1 206 ? 1.851 59.794 17.204 1.00 26.98 206 LYS A CA 1
ATOM 1590 C C . LYS A 1 206 ? 0.928 58.844 16.441 1.00 26.98 206 LYS A C 1
ATOM 1592 O O . LYS A 1 206 ? 1.257 57.686 16.194 1.00 26.98 206 LYS A O 1
ATOM 1597 N N . GLU A 1 207 ? -0.249 59.374 16.118 1.00 29.08 207 GLU A N 1
ATOM 1598 C CA . GLU A 1 207 ? -1.138 58.899 15.061 1.00 29.08 207 GLU A CA 1
ATOM 1599 C C . GLU A 1 207 ? -0.421 58.892 13.702 1.00 29.08 207 GLU A C 1
ATOM 1601 O O . GLU A 1 207 ? 0.448 59.721 13.416 1.00 29.08 207 GLU A O 1
ATOM 1606 N N . ARG A 1 208 ? -0.830 57.953 12.845 1.00 33.16 208 ARG A N 1
ATOM 1607 C CA . ARG A 1 208 ? -0.585 57.982 11.397 1.00 33.16 208 ARG A CA 1
ATOM 1608 C C . ARG A 1 208 ? -1.428 59.091 10.756 1.00 33.16 208 ARG A C 1
ATOM 1610 O O . ARG A 1 208 ? -2.557 59.305 11.186 1.00 33.16 208 ARG A O 1
ATOM 1617 N N . PRO A 1 209 ? -0.966 59.669 9.636 1.00 32.81 209 PRO A N 1
ATOM 1618 C CA . PRO A 1 209 ? -1.766 59.471 8.427 1.00 32.81 209 PRO A CA 1
ATOM 1619 C C . PRO A 1 209 ? -0.951 59.255 7.141 1.00 32.81 209 PRO A C 1
ATOM 1621 O O . PRO A 1 209 ? 0.268 59.392 7.080 1.00 32.81 209 PRO A O 1
ATOM 1624 N N . ALA A 1 210 ? -1.704 58.848 6.123 1.00 29.86 210 ALA A N 1
ATOM 1625 C CA . ALA A 1 210 ? -1.328 58.498 4.764 1.00 29.86 210 ALA A CA 1
ATOM 1626 C C . ALA A 1 210 ? -0.698 59.640 3.941 1.00 29.86 210 ALA A C 1
ATOM 1628 O O . ALA A 1 210 ? -1.013 60.808 4.149 1.00 29.86 210 ALA A O 1
ATOM 1629 N N . SER A 1 211 ? 0.085 59.290 2.910 1.00 27.23 211 SER A N 1
ATOM 1630 C CA . SER A 1 211 ? -0.236 59.553 1.487 1.00 27.23 211 SER A CA 1
ATOM 1631 C C . SER A 1 211 ? 0.995 59.550 0.561 1.00 27.23 211 SER A C 1
ATOM 1633 O O . SER A 1 211 ? 2.035 60.123 0.861 1.00 27.23 211 SER A O 1
ATOM 1635 N N . SER A 1 212 ? 0.789 58.971 -0.628 1.00 28.98 212 SER A N 1
ATOM 1636 C CA . SER A 1 212 ? 1.369 59.336 -1.934 1.00 28.98 212 SER A CA 1
ATOM 1637 C C . SER A 1 212 ? 2.890 59.287 -2.170 1.00 28.98 212 SER A C 1
ATOM 1639 O O . SER A 1 212 ? 3.647 60.091 -1.639 1.00 28.98 212 SER A O 1
ATOM 1641 N N . LYS A 1 213 ? 3.308 58.471 -3.148 1.00 30.28 213 LYS A N 1
ATOM 1642 C CA . LYS A 1 213 ? 3.845 58.934 -4.448 1.00 30.28 213 LYS A CA 1
ATOM 1643 C C . LYS A 1 213 ? 4.343 57.743 -5.259 1.00 30.28 213 LYS A C 1
ATOM 1645 O O . LYS A 1 213 ? 5.196 56.995 -4.801 1.00 30.28 213 LYS A O 1
ATOM 1650 N N . ASP A 1 214 ? 3.830 57.631 -6.476 1.00 31.47 214 ASP A N 1
ATOM 1651 C CA . ASP A 1 214 ? 4.293 56.691 -7.490 1.00 31.47 214 ASP A CA 1
ATOM 1652 C C . ASP A 1 214 ? 4.567 57.453 -8.800 1.00 31.47 214 ASP A C 1
ATOM 1654 O O . ASP A 1 214 ? 3.880 58.441 -9.086 1.00 31.47 214 ASP A O 1
ATOM 1658 N N . LYS A 1 215 ? 5.533 56.943 -9.584 1.00 33.53 215 LYS A N 1
ATOM 1659 C CA . LYS A 1 215 ? 6.184 57.447 -10.829 1.00 33.53 215 LYS A CA 1
ATOM 1660 C C . LYS A 1 215 ? 7.475 58.269 -10.664 1.00 33.53 215 LYS A C 1
ATOM 1662 O O . LYS A 1 215 ? 7.548 59.170 -9.831 1.00 33.53 215 LYS A O 1
ATOM 1667 N N . PRO A 1 216 ? 8.509 57.955 -11.477 1.00 36.72 216 PRO A N 1
ATOM 1668 C CA . PRO A 1 216 ? 8.597 58.259 -12.925 1.00 36.72 216 PRO A CA 1
ATOM 1669 C C . PRO A 1 216 ? 8.823 56.976 -13.773 1.00 36.72 216 PRO A C 1
ATOM 1671 O O . PRO A 1 216 ? 9.157 55.942 -13.222 1.00 36.72 216 PRO A O 1
ATOM 1674 N N . GLY A 1 217 ? 8.637 56.856 -15.094 1.00 31.36 217 GLY A N 1
ATOM 1675 C CA . GLY A 1 217 ? 8.595 57.795 -16.212 1.00 31.36 217 GLY A CA 1
ATOM 1676 C C . GLY A 1 217 ? 9.725 57.474 -17.210 1.00 31.36 217 GLY A C 1
ATOM 1677 O O . GLY A 1 217 ? 10.814 57.999 -17.043 1.00 31.36 217 GLY A O 1
ATOM 1678 N N . THR A 1 218 ? 9.489 56.656 -18.249 1.00 34.09 218 THR A N 1
ATOM 1679 C CA . THR A 1 218 ? 10.312 56.612 -19.484 1.00 34.09 218 THR A CA 1
ATOM 1680 C C . THR A 1 218 ? 9.480 56.186 -20.701 1.00 34.09 218 THR A C 1
ATOM 1682 O O . THR A 1 218 ? 8.539 55.403 -20.611 1.00 34.09 218 THR A O 1
ATOM 1685 N N . SER A 1 219 ? 9.804 56.790 -21.842 1.00 36.06 219 SER A N 1
ATOM 1686 C CA . SER A 1 219 ? 9.033 56.854 -23.088 1.00 36.06 219 SER A CA 1
ATOM 1687 C C . SER A 1 219 ? 9.729 56.162 -24.270 1.00 36.06 219 SER A C 1
ATOM 1689 O O . SER A 1 219 ? 10.957 56.148 -24.296 1.00 36.06 219 SER A O 1
ATOM 1691 N N . ARG A 1 220 ? 8.936 55.854 -25.320 1.00 35.47 220 ARG A N 1
ATOM 1692 C CA . ARG A 1 220 ? 9.283 55.546 -26.741 1.00 35.47 220 ARG A CA 1
ATOM 1693 C C . ARG A 1 220 ? 9.759 54.102 -27.009 1.00 35.47 220 ARG A C 1
ATOM 1695 O O . ARG A 1 220 ? 10.518 53.558 -26.234 1.00 35.47 220 ARG A O 1
ATOM 1702 N N . LYS A 1 221 ? 9.381 53.428 -28.108 1.00 35.94 221 LYS A N 1
ATOM 1703 C CA . LYS A 1 221 ? 9.064 53.901 -29.473 1.00 35.94 221 LYS A CA 1
ATOM 1704 C C . LYS A 1 221 ? 8.268 52.820 -30.238 1.00 35.94 221 LYS A C 1
ATOM 1706 O O . LYS A 1 221 ? 8.574 51.642 -30.114 1.00 35.94 221 LYS A O 1
ATOM 1711 N N . LYS A 1 222 ? 7.304 53.242 -31.063 1.00 35.69 222 LYS A N 1
ATOM 1712 C CA . LYS A 1 222 ? 6.694 52.461 -32.154 1.00 35.69 222 LYS A CA 1
ATOM 1713 C C . LYS A 1 222 ? 7.425 52.826 -33.452 1.00 35.69 222 LYS A C 1
ATOM 1715 O O . LYS A 1 222 ? 7.537 54.021 -33.742 1.00 35.69 222 LYS A O 1
ATOM 1720 N N . LYS A 1 223 ? 7.879 51.834 -34.211 1.00 39.28 223 LYS A N 1
ATOM 1721 C CA . LYS A 1 223 ? 7.839 51.803 -35.676 1.00 39.28 223 LYS A CA 1
ATOM 1722 C C . LYS A 1 223 ? 7.892 50.346 -36.107 1.00 39.28 223 LYS A C 1
ATOM 1724 O O . LYS A 1 223 ? 8.690 49.618 -35.483 1.00 39.28 223 LYS A O 1
#

Sequence (223 aa):
SQAWSLLPMQAMYGSVIPGHELSGHMTGQINFPSWLGNNSKANKMHRLCQEIHAHTRLSTSGSKSSIFLDYAPHLRDAVITPLLKEKSEGIDKSLEVLESYHLLREDLDSLVELSSWSGQRNPMILVDSKIKAAMTRTYNKKAMALPYAPGAVKKGRAKDNDGEEDGENDAEEEQDSDPENDALIKKKKVKEEKAGTSKDRAGSSKERPASSKDKPGTSRKKK

Organism: Pectinophora gossypiella (NCBI:txid13191)

Secondary structure (DSSP, 8-state):
---GGGHHHHHIIIIIHHHHHT-S---S--PPPTHHHHHHHHHHHHHHHHHHHHHGGGT----HHHIIIIIHHHHHHHHHHHHHHTTTTHHHHHHHHHHHTT--HHHHHHHHHHT--TTPPPGGGSS-HHHHHHHHHHHHHS----SS------------------------------TT-------------------------------------------

Foldseek 3Di:
DDDCVCVVVCCCVVPVVVCVVPPDDDPDDDDDDCVVVVVVVVVVLLVLLVVLCVQQVVQDDDDSVCCLPPVLVVLLCQLLVLCQPVNQVSLVSSVVSCQSRRHDPVNSVSSQSSPDDPPDDRSVVNGDPVSNVVSVVVRVVPPRPRPDDPPPPPPDDDDDDDDDDDDDDDDDDDPPDDPPDPPPDDDDDDDDDDDDDDDDDDDDDDDDDDDDDDDDDDDDDDD

pLDDT: mean 71.8, std 27.26, range [26.06, 97.5]

Radius of gyration: 32.08 Å; chains: 1; bounding box: 55×80×78 Å